Protein AF-A0A7R9XVG7-F1 (afdb_monomer_lite)

Radius of gyration: 35.62 Å; chains: 1; bounding box: 92×40×123 Å

Sequence (358 aa):
MGAAACAETEAFCEKTILRALREDAKLRAFLEDVRQRAMYHSPGDLAGYAHAVPNPTSLRFPEQLALGCCLAAGECKTDLQYAAPADGPEETEEEEAEAIARGEADARRAAGEILLAAASHEDAGKMPAVQLLGANAHACAPPAGESRCGAKLVDAYRRAGNAGYEVGNLRAGEALLARFSGSLIADETLGCPRADARNEAGDFADAATARALFKQLLASNEHDKRASKRLKELREAEDRVASGDGPSGKPDLAYAAADALVNAVLKGVFVIVVVVVPSFLARNTRFARAVRDVAWRYSGCAMIARQFRRELEFFRFAKPRVVNGGRAAARVERRQSAKKTAKAVMKEVMKAEAKKSL

pLDDT: mean 72.93, std 16.6, range [38.06, 94.0]

Foldseek 3Di:
DQVVLLVVLQVCLVPPLVVVCVVDPVLVVVVVQLLVQLCVVAFLACVSNCRSPVDLLPDDLSNLSSQLSCLSHRPSLVRNLRRDDPPDDPDDPVRSVVSSVVRSLVSLQVSLVSLLSSLVDPCVLVVLVSLSSSLSSCLNRPHPPDWNLDPSSLVSLVSSCVSPPLVSLLLSLLSLLCLQLPPVDVPCVSPTDDPDPPSFRHPVVSLVSSLVSLVVCCVPPPCVVVSVVSPVSSVSSNVCVQVQVGPDGDDDPVVVVVVVVVVVVVVVVCCCVQQ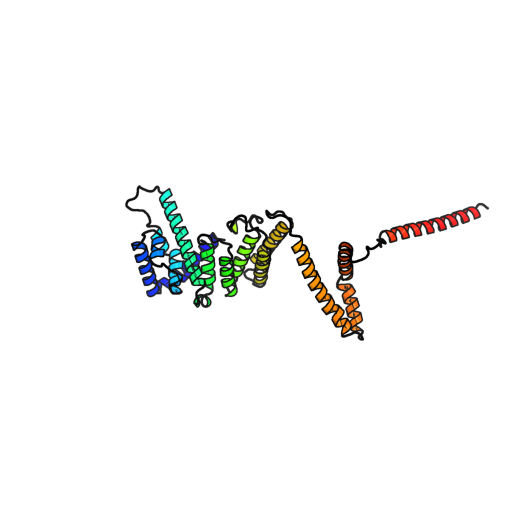VVCCVVPVPDPVNVVSNVVCVVPVCVVVVVVVVVVVCVVVVVDDDDPCPPPVVVVVVVVVVVVVVVVVVVVVVVVVVVVVVVD

Structure (mmCIF, N/CA/C/O backbone):
data_AF-A0A7R9XVG7-F1
#
_entry.id   AF-A0A7R9XVG7-F1
#
loop_
_atom_site.group_PDB
_atom_site.id
_atom_site.type_symbol
_atom_site.label_atom_id
_atom_site.label_alt_id
_atom_site.label_comp_id
_atom_site.label_asym_id
_atom_site.label_entity_id
_atom_site.label_seq_id
_atom_site.pdbx_PDB_ins_code
_atom_site.Cartn_x
_atom_site.Cartn_y
_atom_site.Cartn_z
_atom_site.occupancy
_atom_site.B_iso_or_equiv
_atom_site.auth_seq_id
_atom_site.auth_comp_id
_atom_site.auth_asym_id
_atom_site.auth_atom_id
_atom_site.pdbx_PDB_model_num
ATOM 1 N N . MET A 1 1 ? 7.686 5.798 0.546 1.00 62.75 1 MET A N 1
ATOM 2 C CA . MET A 1 1 ? 6.359 5.145 0.381 1.00 62.75 1 MET A CA 1
ATOM 3 C C . MET A 1 1 ? 5.570 5.037 1.685 1.00 62.75 1 MET A C 1
ATOM 5 O O . MET A 1 1 ? 4.431 5.480 1.700 1.00 62.75 1 MET A O 1
ATOM 9 N N . GLY A 1 2 ? 6.150 4.502 2.769 1.00 71.88 2 GLY A N 1
ATOM 10 C CA . GLY A 1 2 ? 5.421 4.225 4.021 1.00 71.88 2 GLY A CA 1
ATOM 11 C C . GLY A 1 2 ? 4.715 5.431 4.655 1.00 71.88 2 GLY A C 1
ATOM 12 O O . GLY A 1 2 ? 3.516 5.365 4.875 1.00 71.88 2 GLY A O 1
ATOM 13 N N . ALA A 1 3 ? 5.408 6.556 4.875 1.00 77.88 3 ALA A N 1
ATOM 14 C CA . ALA A 1 3 ? 4.813 7.728 5.537 1.00 77.88 3 ALA A CA 1
ATOM 15 C C . ALA A 1 3 ? 3.633 8.344 4.758 1.00 77.88 3 ALA A C 1
ATOM 17 O O . ALA A 1 3 ? 2.603 8.664 5.343 1.00 77.88 3 ALA A O 1
ATOM 18 N N . ALA A 1 4 ? 3.751 8.451 3.430 1.00 82.19 4 ALA A N 1
ATOM 19 C CA . ALA A 1 4 ? 2.652 8.916 2.582 1.00 82.19 4 ALA A CA 1
ATOM 20 C C . ALA A 1 4 ? 1.463 7.940 2.609 1.00 82.19 4 ALA A C 1
ATOM 22 O O . ALA A 1 4 ? 0.318 8.367 2.703 1.00 82.19 4 ALA A O 1
ATOM 23 N N . ALA A 1 5 ? 1.733 6.630 2.589 1.00 85.50 5 ALA A N 1
ATOM 24 C CA . ALA A 1 5 ? 0.692 5.614 2.702 1.00 85.50 5 ALA A CA 1
ATOM 25 C C . ALA A 1 5 ? -0.013 5.657 4.071 1.00 85.50 5 ALA A C 1
ATOM 27 O O . ALA A 1 5 ? -1.232 5.511 4.114 1.00 85.50 5 ALA A O 1
ATOM 28 N N . CYS A 1 6 ? 0.714 5.928 5.163 1.00 87.12 6 CYS A N 1
ATOM 29 C CA . CYS A 1 6 ? 0.127 6.153 6.487 1.00 87.12 6 CYS A CA 1
ATOM 30 C C . CYS A 1 6 ? -0.816 7.357 6.479 1.00 87.12 6 CYS A C 1
ATOM 32 O O . CYS A 1 6 ? -1.991 7.199 6.785 1.00 87.12 6 CYS A O 1
ATOM 34 N N . ALA A 1 7 ? -0.332 8.525 6.048 1.00 89.25 7 ALA A N 1
ATOM 35 C CA . ALA A 1 7 ? -1.122 9.755 6.047 1.00 89.25 7 ALA A CA 1
ATOM 36 C C . ALA A 1 7 ? -2.390 9.640 5.184 1.00 89.25 7 ALA A C 1
ATOM 38 O O . ALA A 1 7 ? -3.452 10.135 5.550 1.00 89.25 7 ALA A O 1
ATOM 39 N N . GLU A 1 8 ? -2.305 8.963 4.037 1.00 90.69 8 GLU A N 1
ATOM 40 C CA . GLU A 1 8 ? -3.474 8.720 3.192 1.00 90.69 8 GLU A CA 1
ATOM 41 C C . GLU A 1 8 ? -4.458 7.718 3.799 1.00 90.69 8 GLU A C 1
ATOM 43 O O . GLU A 1 8 ? -5.666 7.901 3.658 1.00 90.69 8 GLU A O 1
ATOM 48 N N . THR A 1 9 ? -3.957 6.675 4.466 1.00 92.00 9 THR A N 1
ATOM 49 C CA . THR A 1 9 ? -4.795 5.704 5.188 1.00 92.00 9 THR A CA 1
ATOM 50 C C . THR A 1 9 ? -5.539 6.404 6.316 1.00 92.00 9 THR A C 1
ATOM 52 O O . THR A 1 9 ? -6.762 6.300 6.394 1.00 92.00 9 THR A O 1
ATOM 55 N N . GLU A 1 10 ? -4.817 7.173 7.134 1.00 91.31 10 GLU A N 1
ATOM 56 C CA . GLU A 1 10 ? -5.373 7.933 8.252 1.00 91.31 10 GLU A CA 1
ATOM 57 C C . GLU A 1 10 ? -6.442 8.918 7.757 1.00 91.31 10 GLU A C 1
ATOM 59 O O . GLU A 1 10 ? -7.599 8.856 8.179 1.00 91.31 10 GLU A O 1
ATOM 64 N N . ALA A 1 11 ? -6.111 9.729 6.748 1.00 91.75 11 ALA A N 1
ATOM 65 C CA . ALA A 1 11 ? -7.043 10.694 6.175 1.00 91.75 11 ALA A CA 1
ATOM 66 C C . ALA A 1 11 ? -8.286 10.040 5.548 1.00 91.75 11 ALA A C 1
ATOM 68 O O . ALA A 1 11 ? -9.387 10.588 5.655 1.00 91.75 11 ALA A O 1
ATOM 69 N N . PHE A 1 12 ? -8.139 8.896 4.870 1.00 91.88 12 PHE A N 1
ATOM 70 C CA . PHE A 1 12 ? -9.278 8.183 4.290 1.00 91.88 12 PHE A CA 1
ATOM 71 C C . PHE A 1 12 ? -10.188 7.617 5.384 1.00 91.88 12 PHE A C 1
ATOM 73 O O . PHE A 1 12 ? -11.412 7.772 5.307 1.00 91.88 12 PHE A O 1
ATOM 80 N N . CYS A 1 13 ? -9.592 7.000 6.406 1.00 92.94 13 CYS A N 1
ATOM 81 C CA . CYS A 1 13 ? -10.307 6.447 7.545 1.00 92.94 13 CYS A CA 1
ATOM 82 C C . CYS A 1 13 ? -11.097 7.524 8.291 1.00 92.94 13 CYS A C 1
ATOM 84 O O . CYS A 1 13 ? -12.296 7.347 8.489 1.00 92.94 13 CYS A O 1
ATOM 86 N N . GLU A 1 14 ? -10.490 8.666 8.615 1.00 90.50 14 GLU A N 1
ATOM 87 C CA . GLU A 1 14 ? -11.174 9.775 9.293 1.00 90.50 14 GLU A CA 1
ATOM 88 C C . GLU A 1 14 ? -12.315 10.371 8.465 1.00 90.50 14 GLU A C 1
ATOM 90 O O . GLU A 1 14 ? -13.440 10.525 8.950 1.00 90.50 14 GLU A O 1
ATOM 95 N N . LYS A 1 15 ? -12.040 10.720 7.202 1.00 90.00 15 LYS A N 1
ATOM 96 C CA . LYS A 1 15 ? -12.977 11.504 6.381 1.00 90.00 15 LYS A CA 1
ATOM 97 C C . LYS A 1 15 ? -14.135 10.679 5.837 1.00 90.00 15 LYS A C 1
ATOM 99 O O . LYS A 1 15 ? -15.207 11.241 5.606 1.00 90.00 15 LYS A O 1
ATOM 104 N N . THR A 1 16 ? -13.916 9.384 5.619 1.00 89.56 16 THR A N 1
ATOM 105 C CA . THR A 1 16 ? -14.868 8.513 4.920 1.00 89.56 16 THR A CA 1
ATOM 106 C C . THR A 1 16 ? -15.489 7.503 5.872 1.00 89.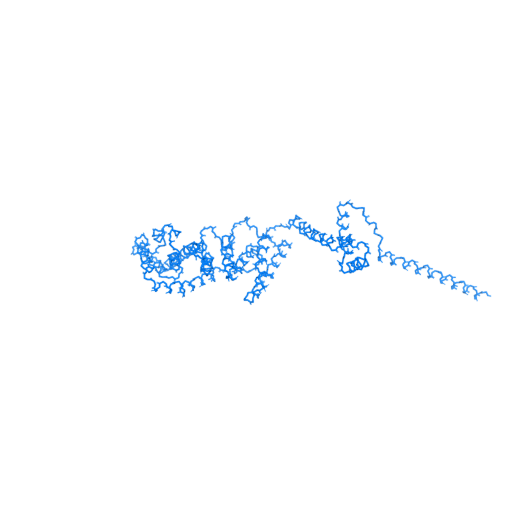56 16 THR A C 1
ATOM 108 O O . THR A 1 16 ? -16.699 7.522 6.082 1.00 89.56 16 THR A O 1
ATOM 111 N N . ILE A 1 17 ? -14.668 6.638 6.471 1.00 90.06 17 ILE A N 1
ATOM 112 C CA . ILE A 1 17 ? -15.151 5.464 7.205 1.00 90.06 17 ILE A CA 1
ATOM 113 C C . ILE A 1 17 ? -15.641 5.861 8.599 1.00 90.06 17 ILE A C 1
ATOM 115 O O . ILE A 1 17 ? -16.806 5.650 8.911 1.00 90.06 17 ILE A O 1
ATOM 119 N N . LEU A 1 18 ? -14.804 6.512 9.411 1.00 86.75 18 LEU A N 1
ATOM 120 C CA . LEU A 1 18 ? -15.160 6.968 10.762 1.00 86.75 18 LEU A CA 1
ATOM 121 C C . LEU A 1 18 ? -16.305 7.982 10.742 1.00 86.75 18 LEU A C 1
ATOM 123 O O . LEU A 1 18 ? -17.173 7.952 11.612 1.00 86.75 18 LEU A O 1
ATOM 127 N N . ARG A 1 19 ? -16.367 8.837 9.715 1.00 87.44 19 ARG A N 1
ATOM 128 C CA . ARG A 1 19 ? -17.514 9.726 9.510 1.00 87.44 19 ARG A CA 1
ATOM 129 C C . ARG A 1 19 ? -18.809 8.947 9.269 1.00 87.44 19 ARG A C 1
ATOM 131 O O . ARG A 1 19 ? -19.792 9.234 9.942 1.00 87.44 19 ARG A O 1
ATOM 138 N N . ALA A 1 20 ? -18.806 7.972 8.358 1.00 86.31 20 ALA A N 1
ATOM 139 C CA . ALA A 1 20 ? -19.979 7.138 8.092 1.00 86.31 20 ALA A CA 1
ATOM 140 C C . ALA A 1 20 ? -20.375 6.291 9.316 1.00 86.31 20 ALA A C 1
ATOM 142 O O . ALA A 1 20 ? -21.556 6.118 9.601 1.00 86.31 20 ALA A O 1
ATOM 143 N N . LEU A 1 21 ? -19.395 5.824 10.094 1.00 87.88 21 LEU A N 1
ATOM 144 C CA . LEU A 1 21 ? -19.629 5.045 11.311 1.00 87.88 21 LEU A CA 1
ATOM 145 C C . LEU A 1 21 ? -20.386 5.825 12.381 1.00 87.88 21 LEU A C 1
ATOM 147 O O . LEU A 1 21 ? -21.224 5.247 13.064 1.00 87.88 21 LEU A O 1
ATOM 151 N N . ARG A 1 22 ? -20.159 7.138 12.511 1.00 84.25 22 ARG A N 1
ATOM 152 C CA . ARG A 1 22 ? -20.915 7.969 13.466 1.00 84.25 22 ARG A CA 1
ATOM 153 C C . ARG A 1 22 ? -22.420 7.955 13.198 1.00 84.25 22 ARG A C 1
ATOM 155 O O . ARG A 1 22 ? -23.206 8.126 14.127 1.00 84.25 22 ARG A O 1
ATOM 162 N N . GLU A 1 23 ? -22.825 7.714 11.956 1.00 87.94 23 GLU A N 1
ATOM 163 C CA . GLU A 1 23 ? -24.228 7.657 11.549 1.00 87.94 23 GLU A CA 1
ATOM 164 C C . GLU A 1 23 ? -24.837 6.252 11.751 1.00 87.94 23 GLU A C 1
ATOM 166 O O . GLU A 1 23 ? -26.050 6.133 11.923 1.00 87.94 23 GLU A O 1
ATOM 171 N N . ASP A 1 24 ? -24.021 5.194 11.851 1.00 92.25 24 ASP A N 1
ATOM 172 C CA . ASP A 1 24 ? -24.472 3.812 12.065 1.00 92.25 24 ASP A CA 1
ATOM 173 C C . ASP A 1 24 ? -24.385 3.401 13.547 1.00 92.25 24 ASP A C 1
ATOM 175 O O . ASP A 1 24 ? -23.312 3.197 14.118 1.00 92.25 24 ASP A O 1
ATOM 179 N N . ALA A 1 25 ? -25.541 3.261 14.199 1.00 92.06 25 ALA A N 1
ATOM 180 C CA . ALA A 1 25 ? -25.610 2.875 15.608 1.00 92.06 25 ALA A CA 1
ATOM 181 C C . ALA A 1 25 ? -25.130 1.436 15.879 1.00 92.06 25 ALA A C 1
ATOM 183 O O . ALA A 1 25 ? -24.607 1.166 16.959 1.00 92.06 25 ALA A O 1
ATOM 184 N N . LYS A 1 26 ? -25.286 0.508 14.924 1.00 92.94 26 LYS A N 1
ATOM 185 C CA . LYS A 1 26 ? -24.898 -0.898 15.117 1.00 92.94 26 LYS A CA 1
ATOM 186 C C . LYS A 1 26 ? -23.386 -1.057 15.070 1.00 92.94 26 LYS A C 1
ATOM 188 O O . LYS A 1 26 ? -22.826 -1.751 15.912 1.00 92.94 26 LYS A O 1
ATOM 193 N N . LEU A 1 27 ? -22.731 -0.399 14.114 1.00 91.06 27 LEU A N 1
ATOM 194 C CA . LEU A 1 27 ? -21.273 -0.449 14.005 1.00 91.06 27 LEU A CA 1
ATOM 195 C C . LEU A 1 27 ? -20.585 0.289 15.158 1.00 91.06 27 LEU A C 1
ATOM 197 O O . LEU A 1 27 ? -19.545 -0.167 15.626 1.00 91.06 27 LEU A O 1
ATOM 201 N N . ARG A 1 28 ? -21.182 1.374 15.669 1.00 92.00 28 ARG A N 1
ATOM 202 C CA . ARG A 1 28 ? -20.705 2.014 16.906 1.00 92.00 28 ARG A CA 1
ATOM 203 C C . ARG A 1 28 ? -20.789 1.087 18.110 1.00 92.00 28 ARG A C 1
ATOM 205 O O . ARG A 1 28 ? -19.781 0.903 18.778 1.00 92.00 28 ARG A O 1
ATOM 212 N N . ALA A 1 29 ? -21.941 0.452 18.329 1.00 93.06 29 ALA A N 1
ATOM 213 C CA . ALA A 1 29 ? -22.105 -0.503 19.425 1.00 93.06 29 ALA A CA 1
ATOM 214 C C . ALA A 1 29 ? -21.115 -1.677 19.319 1.00 93.06 29 ALA A C 1
ATOM 216 O O . ALA A 1 29 ? -20.557 -2.107 20.323 1.00 93.06 29 ALA A O 1
ATOM 217 N N . PHE A 1 30 ? -20.848 -2.164 18.101 1.00 93.88 30 PHE A N 1
ATOM 218 C CA . PHE A 1 30 ? -19.812 -3.170 17.860 1.00 93.88 30 PHE A CA 1
ATOM 219 C C . PHE A 1 30 ? -18.416 -2.682 18.277 1.00 93.88 30 PHE A C 1
ATOM 221 O O . PHE A 1 30 ? -17.708 -3.401 18.980 1.00 93.88 30 PHE A O 1
ATOM 228 N N . LEU A 1 31 ? -18.012 -1.474 17.867 1.00 93.00 31 LEU A N 1
ATOM 229 C CA . LEU A 1 31 ? -16.706 -0.926 18.240 1.00 93.00 31 LEU A CA 1
ATOM 230 C C . LEU A 1 31 ? -16.590 -0.713 19.750 1.00 93.00 31 LEU A C 1
ATOM 232 O O . LEU A 1 31 ? -15.558 -1.047 20.320 1.00 93.00 31 LEU A O 1
ATOM 236 N N . GLU A 1 32 ? -17.633 -0.203 20.400 1.00 92.12 32 GLU A N 1
ATOM 237 C CA . GLU A 1 32 ? -17.667 -0.041 21.857 1.00 92.12 32 GLU A CA 1
ATOM 238 C C . GLU A 1 32 ? -17.505 -1.387 22.581 1.00 92.12 32 GLU A C 1
ATOM 240 O O . GLU A 1 32 ? -16.688 -1.491 23.491 1.00 92.12 32 GLU A O 1
ATOM 245 N N . ASP A 1 33 ? -18.198 -2.438 22.134 1.00 93.31 33 ASP A N 1
ATOM 246 C CA . ASP A 1 33 ? -18.082 -3.795 22.689 1.00 93.31 33 ASP A CA 1
ATOM 247 C C . ASP A 1 33 ? -16.681 -4.404 22.474 1.00 93.31 33 ASP A C 1
ATOM 249 O O . ASP A 1 33 ? -16.102 -5.022 23.371 1.00 93.31 33 ASP A O 1
ATOM 253 N N . VAL A 1 34 ? -16.078 -4.207 21.296 1.00 92.44 34 VAL A N 1
ATOM 254 C CA . VAL A 1 34 ? -14.691 -4.635 21.039 1.00 92.44 34 VAL A CA 1
ATOM 255 C C . VAL A 1 34 ? -13.706 -3.882 21.933 1.00 92.44 34 VAL A C 1
ATOM 257 O O . VAL A 1 34 ? -12.844 -4.519 22.533 1.00 92.44 34 VAL A O 1
ATOM 260 N N . ARG A 1 35 ? -13.852 -2.560 22.071 1.00 91.31 35 ARG A N 1
ATOM 261 C CA . ARG A 1 35 ? -12.994 -1.727 22.929 1.00 91.31 35 ARG A CA 1
ATOM 262 C C . ARG A 1 35 ? -13.106 -2.125 24.397 1.00 91.31 35 ARG A C 1
ATOM 264 O O . ARG A 1 35 ? -12.087 -2.305 25.052 1.00 91.31 35 ARG A O 1
ATOM 271 N N . GLN A 1 36 ? -14.322 -2.343 24.899 1.00 90.06 36 GLN A N 1
ATOM 272 C CA . GLN A 1 36 ? -14.543 -2.792 26.277 1.00 90.06 36 GLN A CA 1
ATOM 273 C C . GLN A 1 36 ? -13.891 -4.151 26.548 1.00 90.06 36 GLN A C 1
ATOM 275 O O . GLN A 1 36 ? -13.216 -4.315 27.563 1.00 90.06 36 GLN A O 1
ATOM 280 N N . ARG A 1 37 ? -14.032 -5.115 25.628 1.00 89.12 37 ARG A N 1
ATOM 281 C CA . ARG A 1 37 ? -13.346 -6.412 25.743 1.00 89.12 37 ARG A CA 1
ATOM 282 C C . ARG A 1 37 ? -11.831 -6.268 25.684 1.00 89.12 37 ARG A C 1
ATOM 284 O O . ARG A 1 37 ? -11.139 -6.913 26.466 1.00 89.12 37 ARG A O 1
ATOM 291 N N . ALA A 1 38 ? -11.318 -5.419 24.797 1.00 88.69 38 ALA A N 1
ATOM 292 C CA . ALA A 1 38 ? -9.887 -5.169 24.695 1.00 88.69 38 ALA A CA 1
ATOM 293 C C . ALA A 1 38 ? -9.330 -4.581 25.999 1.00 88.69 38 ALA A C 1
ATOM 295 O O . ALA A 1 38 ? -8.383 -5.136 26.551 1.00 88.69 38 ALA A O 1
ATOM 296 N N . MET A 1 39 ? -9.984 -3.550 26.543 1.00 85.88 39 MET A N 1
ATOM 297 C CA . MET A 1 39 ? -9.624 -2.940 27.827 1.00 85.88 39 MET A CA 1
ATOM 298 C C . MET A 1 39 ? -9.719 -3.919 29.001 1.00 85.88 39 MET A C 1
ATOM 300 O O . MET A 1 39 ? -8.904 -3.852 29.914 1.00 85.88 39 MET A O 1
ATOM 304 N N . TYR A 1 40 ? -10.695 -4.833 28.987 1.00 87.12 40 TYR A N 1
ATOM 305 C CA . TYR A 1 40 ? -10.828 -5.858 30.022 1.00 87.12 40 TYR A CA 1
ATOM 306 C C . TYR A 1 40 ? -9.667 -6.864 30.010 1.00 87.12 40 TYR A C 1
ATOM 308 O O . TYR A 1 40 ? -9.237 -7.317 31.068 1.00 87.12 40 TYR A O 1
ATOM 316 N N . HIS A 1 41 ? -9.166 -7.227 28.825 1.00 85.75 41 HIS A N 1
ATOM 317 C CA . HIS A 1 41 ? -8.106 -8.226 28.682 1.00 85.75 41 HIS A CA 1
ATOM 318 C C . HIS A 1 41 ? -6.693 -7.651 28.811 1.00 85.75 41 HIS A C 1
ATOM 320 O O . HIS A 1 41 ? -5.855 -8.279 29.453 1.00 85.75 41 HIS A O 1
ATOM 326 N N . SER A 1 42 ? -6.421 -6.503 28.186 1.00 82.88 42 SER A N 1
ATOM 327 C CA . SER A 1 42 ? -5.121 -5.828 28.242 1.00 82.88 42 SER A CA 1
ATOM 328 C C . SER A 1 42 ? -5.325 -4.314 28.068 1.00 82.88 42 SER A C 1
ATOM 330 O O . SER A 1 42 ? -5.389 -3.827 26.935 1.00 82.88 42 SER A O 1
ATOM 332 N N . PRO A 1 43 ? -5.522 -3.553 29.160 1.00 79.44 43 PRO A N 1
ATOM 333 C CA . PRO A 1 43 ? -5.729 -2.111 29.075 1.00 79.44 43 PRO A CA 1
ATOM 334 C C . PRO A 1 43 ? -4.465 -1.422 28.549 1.00 79.44 43 PRO A C 1
ATOM 336 O O . PRO A 1 43 ? -3.364 -1.718 29.002 1.00 79.44 43 PRO A O 1
ATOM 339 N N . GLY A 1 44 ? -4.619 -0.511 27.584 1.00 74.19 44 GLY A N 1
ATOM 340 C CA . GLY A 1 44 ? -3.482 0.196 26.984 1.00 74.19 44 GLY A CA 1
ATOM 341 C C . GLY A 1 44 ? -2.689 -0.602 25.948 1.00 74.19 44 GLY A C 1
ATOM 342 O O . GLY A 1 44 ? -1.788 -0.053 25.328 1.00 74.19 44 GLY A O 1
ATOM 343 N N . ASP A 1 45 ? -3.020 -1.870 25.705 1.00 80.19 45 ASP A N 1
ATOM 344 C CA . ASP A 1 45 ? -2.202 -2.753 24.873 1.00 80.19 45 ASP A CA 1
ATOM 345 C C . ASP A 1 45 ? -3.004 -3.369 23.718 1.00 80.19 45 ASP A C 1
ATOM 347 O O . ASP A 1 45 ? -4.175 -3.749 23.830 1.00 80.19 45 ASP A O 1
ATOM 351 N N . LEU A 1 46 ? -2.338 -3.507 22.573 1.00 82.12 46 LEU A N 1
ATOM 352 C CA . LEU A 1 46 ? -2.894 -4.109 21.373 1.00 82.12 46 LEU A CA 1
ATOM 353 C C . LEU A 1 46 ? -3.276 -5.578 21.587 1.00 82.12 46 LEU A C 1
ATOM 355 O O . LEU A 1 46 ? -4.206 -6.062 20.935 1.00 82.12 46 LEU A O 1
ATOM 359 N N . ALA A 1 47 ? -2.616 -6.282 22.514 1.00 82.06 47 ALA A N 1
ATOM 360 C CA . ALA A 1 47 ? -2.979 -7.656 22.859 1.00 82.06 47 ALA A CA 1
ATOM 361 C C . ALA A 1 47 ? -4.463 -7.778 23.251 1.00 82.06 47 ALA A C 1
ATOM 363 O O . ALA A 1 47 ? -5.113 -8.769 22.908 1.00 82.06 47 ALA A O 1
ATOM 364 N N . GLY A 1 48 ? -5.043 -6.743 23.872 1.00 81.44 48 GLY A N 1
ATOM 365 C CA . GLY A 1 48 ? -6.467 -6.695 24.198 1.00 81.44 48 GLY A CA 1
ATOM 366 C C . GLY A 1 48 ? -7.353 -6.837 22.958 1.00 81.44 48 GLY A C 1
ATOM 367 O O . GLY A 1 48 ? -8.310 -7.614 22.958 1.00 81.44 48 GLY A O 1
ATOM 368 N N . TYR A 1 49 ? -7.005 -6.161 21.861 1.00 84.81 49 TYR A N 1
ATOM 369 C CA . TYR A 1 49 ? -7.737 -6.257 20.595 1.00 84.81 49 TYR A CA 1
ATOM 370 C C . TYR A 1 49 ? -7.582 -7.623 19.928 1.00 84.81 49 TYR A C 1
ATOM 372 O O . TYR A 1 49 ? -8.550 -8.130 19.360 1.00 84.81 49 TYR A O 1
ATOM 380 N N . ALA A 1 50 ? -6.409 -8.249 20.039 1.00 84.56 50 ALA A N 1
ATOM 381 C CA . ALA A 1 50 ? -6.204 -9.617 19.566 1.00 84.56 50 ALA A CA 1
ATOM 382 C C . ALA A 1 50 ? -7.050 -10.631 20.360 1.00 84.56 50 ALA A C 1
ATOM 384 O O . ALA A 1 50 ? -7.560 -11.591 19.788 1.00 84.56 50 ALA A O 1
ATOM 385 N N . HIS A 1 51 ? -7.270 -10.407 21.659 1.00 84.38 51 HIS A N 1
ATOM 386 C CA . HIS A 1 51 ? -8.194 -11.218 22.457 1.00 84.38 51 HIS A CA 1
ATOM 387 C C . HIS A 1 51 ? -9.665 -10.948 22.119 1.00 84.38 51 HIS A C 1
ATOM 389 O O . HIS A 1 51 ? -10.454 -11.888 22.022 1.00 84.38 51 HIS A O 1
ATOM 395 N N . ALA A 1 52 ? -10.034 -9.682 21.911 1.00 84.94 52 ALA A N 1
ATOM 396 C CA . ALA A 1 52 ? -11.398 -9.292 21.561 1.00 84.94 52 ALA A CA 1
ATOM 397 C C . ALA A 1 52 ? -11.806 -9.784 20.162 1.00 84.94 52 ALA A C 1
ATOM 399 O O . ALA A 1 52 ? -12.959 -10.164 19.951 1.00 84.94 52 ALA A O 1
ATOM 400 N N . VAL A 1 53 ? -10.861 -9.805 19.214 1.00 86.31 53 VAL A N 1
ATOM 401 C CA . VAL A 1 53 ? -11.048 -10.310 17.849 1.00 86.31 53 VAL A CA 1
ATOM 402 C C . VAL A 1 53 ? -9.874 -11.226 17.469 1.00 86.31 53 VAL A C 1
ATOM 404 O O . VAL A 1 53 ? -8.949 -10.801 16.776 1.00 86.31 53 VAL A O 1
ATOM 407 N N . PRO A 1 54 ? -9.926 -12.518 17.850 1.00 82.38 54 PRO A N 1
ATOM 408 C CA . PRO A 1 54 ? -8.844 -13.469 17.572 1.00 82.38 54 PRO A CA 1
ATOM 409 C C . PRO A 1 54 ? -8.639 -13.750 16.084 1.00 82.38 54 PRO A C 1
ATOM 411 O O . PRO A 1 54 ? -7.553 -14.137 15.660 1.00 82.38 54 PRO A O 1
ATOM 414 N N . ASN A 1 55 ? -9.695 -13.596 15.283 1.00 84.62 55 ASN A N 1
ATOM 415 C CA . ASN A 1 55 ? -9.633 -13.794 13.843 1.00 84.62 55 ASN A CA 1
ATOM 416 C C . ASN A 1 55 ? -10.341 -12.649 13.095 1.00 84.62 55 ASN A C 1
ATOM 418 O O . ASN A 1 55 ? -11.563 -12.701 12.921 1.00 84.62 55 ASN A O 1
ATOM 422 N N . PRO A 1 56 ? -9.594 -11.661 12.571 1.00 81.75 56 PRO A N 1
ATOM 423 C CA . PRO A 1 56 ? -10.141 -10.551 11.787 1.00 81.75 56 PRO A CA 1
ATOM 424 C C . PRO A 1 56 ? -10.979 -10.964 10.574 1.00 81.75 56 PRO A C 1
ATOM 426 O O . PRO A 1 56 ? -11.902 -10.256 10.176 1.00 81.75 56 PRO A O 1
ATOM 429 N N . THR A 1 57 ? -10.687 -12.124 9.980 1.00 84.81 57 THR A N 1
ATOM 430 C CA . THR A 1 57 ? -11.412 -12.614 8.795 1.00 84.81 57 THR A CA 1
ATOM 431 C C . THR A 1 57 ? -12.827 -13.095 9.111 1.00 84.81 57 THR A C 1
ATOM 433 O O . THR A 1 57 ? -13.637 -13.227 8.201 1.00 84.81 57 THR A O 1
ATOM 436 N N . SER A 1 58 ? -13.139 -13.329 10.391 1.00 86.62 58 SER A N 1
ATOM 437 C CA . SER A 1 58 ? -14.482 -13.715 10.839 1.00 86.62 58 SER A CA 1
ATOM 438 C C . SER A 1 58 ? -15.452 -12.535 10.957 1.00 86.62 58 SER A C 1
ATOM 440 O O . SER A 1 58 ? -16.665 -12.743 10.999 1.00 86.62 58 SER A O 1
ATOM 442 N N . LEU A 1 59 ? -14.927 -11.307 11.000 1.00 89.31 59 LEU A N 1
ATOM 443 C CA . LEU A 1 59 ? -15.726 -10.088 11.027 1.00 89.31 59 LEU A CA 1
ATOM 444 C C . LEU A 1 59 ? -16.390 -9.844 9.672 1.00 89.31 59 LEU A C 1
ATOM 446 O O . LEU A 1 59 ? -15.827 -10.147 8.618 1.00 89.31 59 LEU A O 1
ATOM 450 N N . ARG A 1 60 ? -17.567 -9.218 9.691 1.00 92.56 60 ARG A N 1
ATOM 451 C CA . ARG A 1 60 ? -18.223 -8.766 8.459 1.00 92.56 60 ARG A CA 1
ATOM 452 C C . ARG A 1 60 ? -17.415 -7.636 7.826 1.00 92.56 60 ARG A C 1
ATOM 454 O O . ARG A 1 60 ? -16.783 -6.851 8.526 1.00 92.56 60 ARG A O 1
ATOM 461 N N . PHE A 1 61 ? -17.517 -7.469 6.511 1.00 91.69 61 PHE A N 1
ATOM 462 C CA . PHE A 1 61 ? -16.849 -6.384 5.782 1.00 91.69 61 PHE A CA 1
ATOM 463 C C . PHE A 1 61 ? -16.920 -4.986 6.446 1.00 91.69 61 PHE A C 1
ATOM 465 O O . PHE A 1 61 ? -15.869 -4.374 6.646 1.00 91.69 61 PHE A O 1
ATOM 472 N N . PRO A 1 62 ? -18.099 -4.459 6.848 1.00 92.06 62 PRO A N 1
ATOM 473 C CA . PRO A 1 62 ? -18.165 -3.156 7.513 1.00 92.06 62 PRO A CA 1
ATOM 474 C C . PRO A 1 62 ? -17.528 -3.149 8.912 1.00 92.06 62 PRO A C 1
ATOM 476 O O . PRO A 1 62 ? -17.005 -2.120 9.325 1.00 92.06 62 PRO A O 1
ATOM 479 N N . GLU A 1 63 ? -17.518 -4.279 9.623 1.00 93.38 63 GLU A N 1
ATOM 480 C CA . GLU A 1 63 ? -16.866 -4.424 10.934 1.00 93.38 63 GLU A CA 1
ATOM 481 C C . GLU A 1 63 ? -15.336 -4.438 10.789 1.00 93.38 63 GLU A C 1
ATOM 483 O O . GLU A 1 63 ? -14.641 -3.796 11.575 1.00 93.38 63 GLU A O 1
ATOM 488 N N . GLN A 1 64 ? -14.806 -5.086 9.743 1.00 94.00 64 GLN A N 1
ATOM 489 C CA . GLN A 1 64 ? -13.377 -5.046 9.400 1.00 94.00 64 GLN A CA 1
ATOM 490 C C . GLN A 1 64 ? -12.925 -3.619 9.081 1.00 94.00 64 GLN A C 1
ATOM 492 O O . GLN A 1 64 ? -11.917 -3.152 9.609 1.00 94.00 64 GLN A O 1
ATOM 497 N N . LEU A 1 65 ? -13.689 -2.901 8.252 1.00 93.38 65 LEU A N 1
ATOM 498 C CA . LEU A 1 65 ? -13.412 -1.497 7.944 1.00 93.38 65 LEU A CA 1
ATOM 499 C C . LEU A 1 65 ? -13.475 -0.623 9.195 1.00 93.38 65 LEU A C 1
ATOM 501 O O . LEU A 1 65 ? -12.610 0.230 9.383 1.00 93.38 65 LEU A O 1
ATOM 505 N N . ALA A 1 66 ? -14.471 -0.849 10.053 1.00 93.69 66 ALA A N 1
ATOM 506 C CA . ALA A 1 66 ? -14.640 -0.094 11.281 1.00 93.69 66 ALA A CA 1
ATOM 507 C C . ALA A 1 66 ? -13.465 -0.278 12.233 1.00 93.69 66 ALA A C 1
ATOM 509 O O . ALA A 1 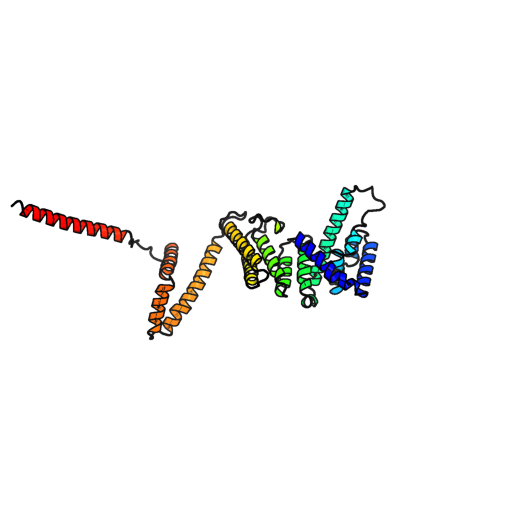66 ? -12.844 0.708 12.624 1.00 93.69 66 ALA A O 1
ATOM 510 N N . LEU A 1 67 ? -13.126 -1.524 12.561 1.00 93.50 67 LEU A N 1
ATOM 511 C CA . LEU A 1 67 ? -12.043 -1.824 13.490 1.00 93.50 67 LEU A CA 1
ATOM 512 C C . LEU A 1 67 ? -10.685 -1.404 12.919 1.00 93.50 67 LEU A C 1
ATOM 514 O O . LEU A 1 67 ? -9.913 -0.734 13.602 1.00 93.50 67 LEU A O 1
ATOM 518 N N . GLY A 1 68 ? -10.421 -1.721 11.649 1.00 93.62 68 GLY A N 1
ATOM 519 C CA . GLY A 1 68 ? -9.179 -1.350 10.975 1.00 93.62 68 GLY A CA 1
ATOM 520 C C . GLY A 1 68 ? -8.966 0.165 10.930 1.00 93.62 68 GLY A C 1
ATOM 521 O O . GLY A 1 68 ? -7.889 0.645 11.273 1.00 93.62 68 GLY A O 1
ATOM 522 N N . CYS A 1 69 ? -9.998 0.944 10.588 1.00 94.00 69 CYS A N 1
ATOM 523 C CA . CYS A 1 69 ? -9.897 2.404 10.597 1.00 94.00 69 CYS A CA 1
ATOM 524 C C . CYS A 1 69 ? -9.892 3.016 12.001 1.00 94.00 69 CYS A C 1
ATOM 526 O O . CYS A 1 69 ? -9.280 4.066 12.196 1.00 94.00 69 CYS A O 1
ATOM 528 N N . CYS A 1 70 ? -10.532 2.370 12.977 1.00 92.88 70 CYS A N 1
ATOM 529 C CA . CYS A 1 70 ? -10.467 2.785 14.373 1.00 92.88 70 CYS A CA 1
ATOM 530 C C . CYS A 1 70 ? -9.037 2.659 14.921 1.00 92.88 70 CYS A C 1
ATOM 532 O O . CYS A 1 70 ? -8.559 3.582 15.573 1.00 92.88 70 CYS A O 1
ATOM 534 N N . LEU A 1 71 ? -8.334 1.567 14.600 1.00 90.62 71 LEU A N 1
ATOM 535 C CA . LEU A 1 71 ? -6.934 1.345 14.986 1.00 90.62 71 LEU A CA 1
ATOM 536 C C . LEU A 1 71 ? -5.949 2.212 14.186 1.00 90.62 71 LEU A C 1
ATOM 538 O O . LEU A 1 71 ? -4.951 2.668 14.735 1.00 90.62 71 LEU A O 1
ATOM 542 N N . ALA A 1 72 ? -6.224 2.467 12.901 1.00 90.06 72 ALA A N 1
ATOM 543 C CA . ALA A 1 72 ? -5.359 3.303 12.070 1.00 90.06 72 ALA A CA 1
ATOM 544 C C . ALA A 1 72 ? -5.417 4.793 12.450 1.00 90.06 72 ALA A C 1
ATOM 546 O O . ALA A 1 72 ? -4.383 5.454 12.427 1.00 90.06 72 ALA A O 1
ATOM 547 N N . ALA A 1 73 ? -6.610 5.328 12.750 1.00 86.56 73 ALA A N 1
ATOM 548 C CA . ALA A 1 73 ? -6.833 6.778 12.835 1.00 86.56 73 ALA A CA 1
ATOM 549 C C . ALA A 1 73 ? -7.929 7.226 13.821 1.00 86.56 73 ALA A C 1
ATOM 551 O O . ALA A 1 73 ? -8.253 8.408 13.878 1.00 86.56 73 ALA A O 1
ATOM 552 N N . GLY A 1 74 ? -8.571 6.302 14.538 1.00 81.56 74 GLY A N 1
ATOM 553 C CA . GLY A 1 74 ? -9.756 6.588 15.349 1.00 81.56 74 GLY A CA 1
ATOM 554 C C . GLY A 1 74 ? -9.534 6.464 16.854 1.00 81.56 74 GLY A C 1
ATOM 555 O O . GLY A 1 74 ? -8.415 6.442 17.353 1.00 81.56 74 GLY A O 1
ATOM 556 N N . GLU A 1 75 ? -10.644 6.353 17.581 1.00 81.31 75 GLU A N 1
ATOM 557 C CA . GLU A 1 75 ? -10.678 6.306 19.052 1.00 81.31 75 GLU A CA 1
ATOM 558 C C . GLU A 1 75 ? -10.005 5.056 19.644 1.00 81.31 75 GLU A C 1
ATOM 560 O O . GLU A 1 75 ? -9.549 5.071 20.781 1.00 81.31 75 GLU A O 1
ATOM 565 N N . CYS A 1 76 ? -9.864 3.975 18.875 1.00 86.50 76 CYS A N 1
ATOM 566 C CA . CYS A 1 76 ? -9.139 2.790 19.335 1.00 86.50 76 CYS A CA 1
ATOM 567 C C . CYS A 1 76 ? -7.641 3.077 19.510 1.00 86.50 76 CYS A C 1
ATOM 569 O O . CYS A 1 76 ? -6.976 2.410 20.295 1.00 86.50 76 CYS A O 1
ATOM 571 N N . LYS A 1 77 ? -7.108 4.084 18.803 1.00 78.38 77 LYS A N 1
ATOM 572 C CA . LYS A 1 77 ? -5.723 4.531 18.962 1.00 78.38 77 LYS A CA 1
ATOM 573 C C . LYS A 1 77 ? -5.497 5.197 20.323 1.00 78.38 77 LYS A C 1
ATOM 575 O O . LYS A 1 77 ? -4.466 4.964 20.942 1.00 78.38 77 LYS A O 1
ATOM 580 N N . THR A 1 78 ? -6.457 5.990 20.808 1.00 79.25 78 THR A N 1
ATOM 581 C CA . THR A 1 78 ? -6.352 6.637 22.128 1.00 79.25 78 THR A CA 1
ATOM 582 C C . THR A 1 78 ? -6.409 5.628 23.268 1.00 79.25 78 THR A C 1
ATOM 584 O O . THR A 1 78 ? -5.756 5.830 24.284 1.00 79.25 78 THR A O 1
ATOM 587 N N . ASP A 1 79 ? -7.107 4.505 23.088 1.00 79.06 79 ASP A N 1
ATOM 588 C CA . ASP A 1 79 ? -7.168 3.445 24.103 1.00 79.06 79 ASP A CA 1
ATOM 589 C C . ASP A 1 79 ? -5.796 2.814 24.386 1.00 79.06 79 ASP A C 1
ATOM 591 O O . ASP A 1 79 ? -5.582 2.298 25.477 1.00 79.06 79 ASP A O 1
ATOM 595 N N . LEU A 1 80 ? -4.868 2.882 23.425 1.00 72.44 80 LEU A N 1
ATOM 596 C CA . LEU A 1 80 ? -3.498 2.366 23.539 1.00 72.44 80 LEU A CA 1
ATOM 597 C C . LEU A 1 80 ? -2.536 3.353 24.212 1.00 72.44 80 LEU A C 1
ATOM 599 O O . LEU A 1 80 ? -1.427 2.990 24.580 1.00 72.44 80 LEU A O 1
ATOM 603 N N . GLN A 1 81 ? -2.947 4.611 24.365 1.00 67.38 81 GLN A N 1
ATOM 604 C CA . GLN A 1 81 ? -2.158 5.637 25.050 1.00 67.38 81 GLN A CA 1
ATOM 605 C C . GLN A 1 81 ? -2.351 5.579 26.574 1.00 67.38 81 GLN A C 1
ATOM 607 O O . GLN A 1 81 ? -1.568 6.161 27.311 1.00 67.38 81 GLN A O 1
ATOM 612 N N . TYR A 1 82 ? -3.352 4.838 27.065 1.00 59.88 82 TYR A N 1
ATOM 613 C CA . TYR A 1 82 ? -3.630 4.644 28.497 1.00 59.88 82 TYR A CA 1
ATOM 614 C C . TYR A 1 82 ? -2.744 3.569 29.166 1.00 59.88 82 TYR A C 1
ATOM 616 O O . TYR A 1 82 ? -3.099 3.046 30.219 1.00 59.88 82 TYR A O 1
ATOM 624 N N . ALA A 1 83 ? -1.603 3.226 28.565 1.00 52.88 83 ALA A N 1
ATOM 625 C CA . ALA A 1 83 ? -0.746 2.104 28.953 1.00 52.88 83 ALA A CA 1
ATOM 626 C C . ALA A 1 83 ? 0.202 2.366 30.138 1.00 52.88 83 ALA A C 1
ATOM 628 O O . ALA A 1 83 ? 1.055 1.524 30.402 1.00 52.88 83 ALA A O 1
ATOM 629 N N . ALA A 1 84 ? 0.086 3.488 30.855 1.00 51.47 84 ALA A N 1
ATOM 630 C CA . ALA A 1 84 ? 0.908 3.707 32.042 1.00 51.47 84 ALA A CA 1
ATOM 631 C C . ALA A 1 84 ? 0.444 2.764 33.175 1.00 51.47 84 ALA A C 1
ATOM 633 O O . ALA A 1 84 ? -0.705 2.871 33.626 1.00 51.47 84 ALA A O 1
ATOM 634 N N . PRO A 1 85 ? 1.283 1.826 33.653 1.00 50.75 85 PRO A N 1
ATOM 635 C CA . PRO A 1 85 ? 0.929 1.004 34.798 1.00 50.75 85 PRO A CA 1
ATOM 636 C C . PRO A 1 85 ? 0.819 1.898 36.038 1.00 50.75 85 PRO A C 1
ATOM 638 O O . PRO A 1 85 ? 1.786 2.538 36.436 1.00 50.75 85 PRO A O 1
ATOM 641 N N . ALA A 1 86 ? -0.347 1.906 36.690 1.00 52.62 86 ALA A N 1
ATOM 642 C CA . ALA A 1 86 ? -0.569 2.681 37.916 1.00 52.62 86 ALA A CA 1
ATOM 643 C C . ALA A 1 86 ? 0.357 2.271 39.087 1.00 52.62 86 ALA A C 1
ATOM 645 O O . ALA A 1 86 ? 0.513 3.042 40.028 1.00 52.62 86 ALA A O 1
ATOM 646 N N . ASP A 1 87 ? 0.971 1.082 39.012 1.00 54.34 87 ASP A N 1
ATOM 647 C CA . ASP A 1 87 ? 1.755 0.456 40.087 1.00 54.34 87 ASP A CA 1
ATOM 648 C C . ASP A 1 87 ? 3.206 0.093 39.677 1.00 54.34 87 ASP A C 1
ATOM 650 O O . ASP A 1 87 ? 3.870 -0.701 40.349 1.00 54.34 87 ASP A O 1
ATOM 654 N N . GLY A 1 88 ? 3.709 0.633 38.560 1.00 56.88 88 GLY A N 1
ATOM 655 C CA . GLY A 1 88 ? 5.107 0.465 38.137 1.00 56.88 88 GLY A CA 1
ATOM 656 C C . GLY A 1 88 ? 6.058 1.464 38.815 1.00 56.88 88 GLY A C 1
ATOM 657 O O . GLY A 1 88 ? 5.595 2.473 39.349 1.00 56.88 88 GLY A O 1
ATOM 658 N N . PRO A 1 89 ? 7.388 1.228 38.816 1.00 60.47 89 PRO A N 1
ATOM 659 C CA . PRO A 1 89 ? 8.329 2.324 39.060 1.00 60.47 89 PRO A CA 1
ATOM 660 C C . PRO A 1 89 ? 8.003 3.463 38.085 1.00 60.47 89 PRO A C 1
ATOM 662 O O . PRO A 1 89 ? 7.647 3.167 36.948 1.00 60.47 89 PRO A O 1
ATOM 665 N N . GLU A 1 90 ? 8.084 4.723 38.531 1.00 59.03 90 GLU A N 1
ATOM 666 C CA . GLU A 1 90 ? 7.885 5.886 37.653 1.00 59.03 90 GLU A CA 1
ATOM 667 C C . GLU A 1 90 ? 8.767 5.714 36.410 1.00 59.03 90 GLU A C 1
ATOM 669 O O . GLU A 1 90 ? 9.995 5.806 36.496 1.00 59.03 90 GLU A O 1
ATOM 674 N N . GLU A 1 91 ? 8.140 5.381 35.280 1.00 64.19 91 GLU A N 1
ATOM 675 C CA . GLU A 1 91 ? 8.816 5.350 33.992 1.00 64.19 91 GLU A CA 1
ATOM 676 C C . GLU A 1 91 ? 9.245 6.779 33.680 1.00 64.19 91 GLU A C 1
ATOM 678 O O . GLU A 1 91 ? 8.540 7.753 33.962 1.00 64.19 91 GLU A O 1
ATOM 683 N N . THR A 1 92 ? 10.446 6.921 33.138 1.00 73.88 92 THR A N 1
ATOM 684 C CA . THR A 1 92 ? 10.888 8.232 32.670 1.00 73.88 92 THR A CA 1
ATOM 685 C C . THR A 1 92 ? 9.984 8.703 31.525 1.00 73.88 92 THR A C 1
ATOM 687 O O . THR A 1 92 ? 9.464 7.887 30.764 1.00 73.88 92 THR A O 1
ATOM 690 N N . GLU A 1 93 ? 9.828 10.021 31.346 1.00 76.31 93 GLU A N 1
ATOM 691 C CA . GLU A 1 93 ? 9.040 10.583 30.228 1.00 76.31 93 GLU A CA 1
ATOM 692 C C . GLU A 1 93 ? 9.489 10.030 28.854 1.00 76.31 93 GLU A C 1
ATOM 694 O O . GLU A 1 93 ? 8.691 9.925 27.922 1.00 76.31 93 GLU A O 1
ATOM 699 N N . GLU A 1 94 ? 10.766 9.647 28.724 1.00 77.94 94 GLU A N 1
ATOM 700 C CA . GLU A 1 94 ? 11.320 9.015 27.522 1.00 77.94 94 GLU A CA 1
ATOM 701 C C . GLU A 1 94 ? 10.836 7.564 27.337 1.00 77.94 94 GLU A C 1
ATOM 703 O O . GLU A 1 94 ? 10.461 7.185 26.226 1.00 77.94 94 GLU A O 1
ATOM 708 N N . GLU A 1 95 ? 10.789 6.762 28.403 1.00 75.94 95 GLU A N 1
ATOM 709 C CA . GLU A 1 95 ? 10.317 5.369 28.364 1.00 75.94 95 GLU A CA 1
ATOM 710 C C . GLU A 1 95 ? 8.816 5.283 28.054 1.00 75.94 95 GLU A C 1
ATOM 712 O O . GLU A 1 95 ? 8.408 4.462 27.223 1.00 75.94 95 GLU A O 1
ATOM 717 N N . GLU A 1 96 ? 8.016 6.185 28.630 1.00 75.12 96 GLU A N 1
ATOM 718 C CA . GLU A 1 96 ? 6.581 6.292 28.350 1.00 75.12 96 GLU A CA 1
ATOM 719 C C . GLU A 1 96 ? 6.342 6.684 26.879 1.00 75.12 96 GLU A C 1
ATOM 721 O O . GLU A 1 96 ? 5.553 6.051 26.167 1.00 75.12 96 GLU A O 1
ATOM 726 N N . ALA A 1 97 ? 7.085 7.672 26.366 1.00 76.75 97 ALA A N 1
ATOM 727 C CA . ALA A 1 97 ? 7.003 8.076 24.964 1.00 76.75 97 ALA A CA 1
ATOM 728 C C . ALA A 1 97 ? 7.391 6.935 24.002 1.00 76.75 97 ALA A C 1
ATOM 730 O O . ALA A 1 97 ? 6.746 6.745 22.964 1.00 76.75 97 ALA A O 1
ATOM 731 N N . GLU A 1 98 ? 8.412 6.140 24.339 1.00 78.38 98 GLU A N 1
ATOM 732 C CA . GLU A 1 98 ? 8.802 4.960 23.563 1.00 78.38 98 GLU A CA 1
ATOM 733 C C . GLU A 1 98 ? 7.768 3.828 23.632 1.00 78.38 98 GLU A C 1
ATOM 735 O O . GLU A 1 98 ? 7.570 3.111 22.643 1.00 78.38 98 GLU A O 1
ATOM 740 N N . ALA A 1 99 ? 7.112 3.625 24.776 1.00 74.19 99 ALA A N 1
ATOM 741 C CA . ALA A 1 99 ? 6.035 2.649 24.927 1.00 74.19 99 ALA A CA 1
ATOM 742 C C . ALA A 1 99 ? 4.819 3.034 24.070 1.00 74.19 99 ALA A C 1
ATOM 744 O O . ALA A 1 99 ? 4.342 2.214 23.279 1.00 74.19 99 ALA A O 1
ATOM 745 N N . ILE A 1 100 ? 4.401 4.303 24.121 1.00 75.62 100 ILE A N 1
ATOM 746 C CA . ILE A 1 100 ? 3.320 4.840 23.285 1.00 75.62 100 ILE A CA 1
ATOM 747 C C . ILE A 1 100 ? 3.668 4.693 21.799 1.00 75.62 100 ILE A C 1
ATOM 749 O O . ILE A 1 100 ? 2.862 4.191 21.014 1.00 75.62 100 ILE A O 1
ATOM 753 N N . ALA A 1 101 ? 4.883 5.070 21.389 1.00 78.25 101 ALA A N 1
ATOM 754 C CA . ALA A 1 101 ? 5.310 4.961 19.995 1.00 78.25 101 ALA A CA 1
ATOM 755 C C . ALA A 1 101 ? 5.305 3.507 19.485 1.00 78.25 101 ALA A C 1
ATOM 757 O O . ALA A 1 101 ? 4.923 3.257 18.336 1.00 78.25 101 ALA A O 1
ATOM 758 N N . ARG A 1 102 ? 5.696 2.543 20.331 1.00 78.56 102 ARG A N 1
ATOM 759 C CA . ARG A 1 102 ? 5.617 1.105 20.025 1.00 78.56 102 ARG A CA 1
ATOM 760 C C . ARG A 1 102 ? 4.170 0.637 19.895 1.00 78.56 102 ARG A C 1
ATOM 762 O O . ARG A 1 102 ? 3.832 0.050 18.866 1.00 78.56 102 ARG A O 1
ATOM 769 N N . GLY A 1 103 ? 3.313 0.975 20.858 1.00 77.38 103 GLY A N 1
ATOM 770 C CA . GLY A 1 103 ? 1.885 0.653 20.821 1.00 77.38 103 GLY A CA 1
ATOM 771 C C . GLY A 1 103 ? 1.195 1.199 19.568 1.00 77.38 103 GLY A C 1
ATOM 772 O O . GLY A 1 103 ? 0.482 0.472 18.877 1.00 77.38 103 GLY A O 1
ATOM 773 N N . GLU A 1 104 ? 1.481 2.448 19.186 1.00 80.50 104 GLU A N 1
ATOM 774 C CA . GLU A 1 104 ? 0.968 3.038 17.945 1.00 80.50 104 GLU A CA 1
ATOM 775 C C . GLU A 1 104 ? 1.484 2.329 16.683 1.00 80.50 104 GLU A C 1
ATOM 777 O O . GLU A 1 104 ? 0.750 2.182 15.700 1.00 80.50 104 GLU A O 1
ATOM 782 N N . ALA A 1 105 ? 2.752 1.909 16.669 1.00 81.38 105 ALA A N 1
ATOM 783 C CA . ALA A 1 105 ? 3.321 1.178 15.542 1.00 81.38 105 ALA A CA 1
ATOM 784 C C . ALA A 1 105 ? 2.662 -0.198 15.375 1.00 81.38 105 ALA A C 1
ATOM 786 O O . ALA A 1 105 ? 2.321 -0.578 14.251 1.00 81.38 105 ALA A O 1
ATOM 787 N N . ASP A 1 106 ? 2.435 -0.914 16.473 1.00 82.44 106 ASP A N 1
ATOM 788 C CA . ASP A 1 106 ? 1.780 -2.219 16.452 1.00 82.44 106 ASP A CA 1
ATOM 789 C C . ASP A 1 106 ? 0.293 -2.097 16.091 1.00 82.44 106 ASP A C 1
ATOM 791 O O . ASP A 1 106 ? -0.205 -2.874 15.273 1.00 82.44 106 ASP A O 1
ATOM 795 N N . ALA A 1 107 ? -0.403 -1.064 16.575 1.00 84.62 107 ALA A N 1
ATOM 796 C CA . ALA A 1 107 ? -1.783 -0.774 16.179 1.00 84.62 107 ALA A CA 1
ATOM 797 C C . ALA A 1 107 ? -1.924 -0.576 14.672 1.00 84.62 107 ALA A C 1
ATOM 799 O O . ALA A 1 107 ? -2.830 -1.125 14.043 1.00 84.62 107 ALA A O 1
ATOM 800 N N . ARG A 1 108 ? -0.989 0.169 14.071 1.00 87.00 108 ARG A N 1
ATOM 801 C CA . ARG A 1 108 ? -0.946 0.362 12.619 1.00 87.00 108 ARG A CA 1
ATOM 802 C C . ARG A 1 108 ? -0.686 -0.947 11.877 1.00 87.00 108 ARG A C 1
ATOM 804 O O . ARG A 1 108 ? -1.263 -1.137 10.808 1.00 87.00 108 ARG A O 1
ATOM 811 N N . ARG A 1 109 ? 0.139 -1.853 12.418 1.00 86.62 109 ARG A N 1
ATOM 812 C CA . ARG A 1 109 ? 0.353 -3.189 11.829 1.00 86.62 109 ARG A CA 1
ATOM 813 C C . ARG A 1 109 ? -0.935 -4.008 11.843 1.00 86.62 109 ARG A C 1
ATOM 815 O O . ARG A 1 109 ? -1.346 -4.489 10.789 1.00 86.62 109 ARG A O 1
ATOM 822 N N . ALA A 1 110 ? -1.610 -4.093 12.991 1.00 87.88 110 ALA A N 1
ATOM 823 C CA . ALA A 1 110 ? -2.891 -4.794 13.103 1.00 87.88 110 ALA A CA 1
ATOM 824 C C . ALA A 1 110 ? -3.962 -4.174 12.192 1.00 87.88 110 ALA A C 1
ATOM 826 O O . ALA A 1 110 ? -4.667 -4.888 11.480 1.00 87.88 110 ALA A O 1
ATOM 827 N N . ALA A 1 111 ? -4.039 -2.842 12.130 1.00 90.00 111 ALA A N 1
ATOM 828 C CA . ALA A 1 111 ? -4.905 -2.145 11.187 1.00 90.00 111 ALA A CA 1
ATOM 829 C C . ALA A 1 111 ? -4.582 -2.518 9.731 1.00 90.00 111 ALA A C 1
ATOM 831 O O . ALA A 1 111 ? -5.494 -2.770 8.946 1.00 90.00 111 ALA A O 1
ATOM 832 N N . GLY A 1 112 ? -3.297 -2.599 9.373 1.00 89.06 112 GLY A N 1
ATOM 833 C CA . GLY A 1 112 ? -2.828 -3.045 8.062 1.00 89.06 112 GLY A CA 1
ATOM 834 C C . GLY A 1 112 ? -3.309 -4.449 7.700 1.00 89.06 112 GLY A C 1
ATOM 835 O O . GLY A 1 112 ? -3.795 -4.656 6.588 1.00 89.06 112 GLY A O 1
ATOM 836 N N . GLU A 1 113 ? -3.237 -5.400 8.631 1.00 88.69 113 GLU A N 1
ATOM 837 C CA . GLU A 1 113 ? -3.735 -6.768 8.433 1.00 88.69 113 GLU A CA 1
ATOM 838 C C . GLU A 1 113 ? -5.259 -6.810 8.255 1.00 88.69 113 GLU A C 1
ATOM 840 O O . GLU A 1 113 ? -5.758 -7.412 7.300 1.00 88.69 113 GLU A O 1
ATOM 845 N N . ILE A 1 114 ? -6.003 -6.122 9.127 1.00 91.81 114 ILE A N 1
ATOM 846 C CA . ILE A 1 114 ? -7.473 -6.079 9.093 1.00 91.81 114 ILE A CA 1
ATOM 847 C C . ILE A 1 114 ? -7.969 -5.407 7.804 1.00 91.81 114 ILE A C 1
ATOM 849 O O . ILE A 1 114 ? -8.866 -5.920 7.133 1.00 91.81 114 ILE A O 1
ATOM 853 N N . LEU A 1 115 ? -7.378 -4.272 7.419 1.00 92.19 115 LEU A N 1
ATOM 854 C CA . LEU A 1 115 ? -7.767 -3.539 6.212 1.00 92.19 115 LEU A CA 1
ATOM 855 C C . LEU A 1 115 ? -7.359 -4.278 4.934 1.00 92.19 115 LEU A C 1
ATOM 857 O O . LEU A 1 115 ? -8.068 -4.199 3.930 1.00 92.19 115 LEU A O 1
ATOM 861 N N . LEU A 1 116 ? -6.257 -5.034 4.953 1.00 89.56 116 LEU A N 1
ATOM 862 C CA . LEU A 1 116 ? -5.901 -5.911 3.840 1.00 89.56 116 LEU A CA 1
ATOM 863 C C . LEU A 1 116 ? -6.887 -7.083 3.709 1.00 89.56 116 LEU A C 1
ATOM 865 O O . LEU A 1 116 ? -7.267 -7.430 2.588 1.00 89.56 116 LEU A O 1
ATOM 869 N N . ALA A 1 117 ? -7.344 -7.653 4.828 1.00 89.25 117 ALA A N 1
ATOM 870 C CA . ALA A 1 117 ? -8.404 -8.658 4.826 1.00 89.25 117 ALA A CA 1
ATOM 871 C C . ALA A 1 117 ? -9.705 -8.079 4.243 1.00 89.25 117 ALA A C 1
ATOM 873 O O . ALA A 1 117 ? -10.270 -8.670 3.321 1.00 89.25 117 ALA A O 1
ATOM 874 N N . ALA A 1 118 ? -10.101 -6.873 4.666 1.00 91.19 118 ALA A N 1
ATOM 875 C CA . ALA A 1 118 ? -11.249 -6.157 4.105 1.00 91.19 118 ALA A CA 1
ATOM 876 C C . ALA A 1 118 ? -11.108 -5.933 2.592 1.00 91.19 118 ALA A C 1
ATOM 878 O O . ALA A 1 118 ? -12.041 -6.187 1.836 1.00 91.19 118 ALA A O 1
ATOM 879 N N . ALA A 1 119 ? -9.926 -5.530 2.120 1.00 89.56 119 ALA A N 1
ATOM 880 C CA . ALA A 1 119 ? -9.638 -5.344 0.696 1.00 89.56 119 ALA A CA 1
ATOM 881 C C . ALA A 1 119 ? -9.757 -6.633 -0.139 1.00 89.56 119 ALA A C 1
ATOM 883 O O . ALA A 1 119 ? -9.945 -6.559 -1.355 1.00 89.56 119 ALA A O 1
ATOM 884 N N . SER A 1 120 ? -9.637 -7.799 0.497 1.00 87.25 120 SER A N 1
ATOM 885 C CA . SER A 1 120 ? -9.808 -9.113 -0.133 1.00 87.25 120 SER A CA 1
ATOM 886 C C . SER A 1 120 ? -11.222 -9.690 -0.013 1.00 87.25 120 SER A C 1
ATOM 888 O O . SER A 1 120 ? -11.503 -10.726 -0.615 1.00 87.25 120 SER A O 1
ATOM 890 N N . HIS A 1 121 ? -12.111 -9.030 0.732 1.00 89.12 121 HIS A N 1
ATOM 891 C CA . HIS A 1 121 ? -13.491 -9.463 0.915 1.00 89.12 121 HIS A CA 1
ATOM 892 C C . HIS A 1 121 ? -14.279 -9.371 -0.403 1.00 89.12 121 HIS A C 1
ATOM 894 O O . HIS A 1 121 ? -14.035 -8.484 -1.222 1.00 89.12 121 HIS A O 1
ATOM 900 N N . GLU A 1 122 ? -15.264 -10.249 -0.606 1.00 86.38 122 GLU A N 1
ATOM 901 C CA . GLU A 1 122 ? -16.084 -10.283 -1.831 1.00 86.38 122 GLU A CA 1
ATOM 902 C C . GLU A 1 122 ? -16.767 -8.934 -2.133 1.00 86.38 122 GLU A C 1
ATOM 904 O O . GLU A 1 122 ? -16.783 -8.457 -3.269 1.00 86.38 122 GLU A O 1
ATOM 909 N N . ASP A 1 123 ? -17.247 -8.262 -1.087 1.00 85.56 123 ASP A N 1
ATOM 910 C CA . ASP A 1 123 ? -17.876 -6.942 -1.172 1.00 85.56 123 ASP A CA 1
ATOM 911 C C . ASP A 1 123 ? -16.909 -5.792 -1.494 1.00 85.56 123 ASP A C 1
ATOM 913 O O . ASP A 1 123 ? -17.363 -4.724 -1.916 1.00 85.56 123 ASP A O 1
ATOM 917 N N . ALA A 1 124 ? -15.588 -5.988 -1.394 1.00 83.38 124 ALA A N 1
ATOM 918 C CA . ALA A 1 124 ? -14.609 -4.956 -1.748 1.00 83.38 124 ALA A CA 1
ATOM 919 C C . ALA A 1 124 ? -14.692 -4.560 -3.231 1.00 83.38 124 ALA A C 1
ATOM 921 O O . ALA A 1 124 ? -14.347 -3.435 -3.591 1.00 83.38 124 ALA A O 1
ATOM 922 N N . GLY A 1 125 ? -15.204 -5.444 -4.098 1.00 78.19 125 GLY A N 1
ATOM 923 C CA . GLY A 1 125 ? -15.466 -5.126 -5.504 1.00 78.19 125 GLY A CA 1
ATOM 924 C C . GLY A 1 125 ? -16.496 -4.006 -5.704 1.00 78.19 125 GLY A C 1
ATOM 925 O O . GLY A 1 125 ? -16.446 -3.307 -6.713 1.00 78.19 125 GLY A O 1
ATOM 926 N N . LYS A 1 126 ? -17.395 -3.785 -4.734 1.00 82.00 126 LYS A N 1
ATOM 927 C CA . LYS A 1 126 ? -18.381 -2.688 -4.755 1.00 82.00 126 LYS A CA 1
ATOM 928 C C . LYS A 1 126 ? -17.789 -1.362 -4.268 1.00 82.00 126 LYS A C 1
ATOM 930 O O . LYS A 1 126 ? -18.372 -0.309 -4.508 1.00 82.00 126 LYS A O 1
ATOM 935 N N . MET A 1 127 ? -16.642 -1.405 -3.589 1.00 81.12 127 MET A N 1
ATOM 936 C CA . MET A 1 127 ? -15.950 -0.240 -3.038 1.00 81.12 127 MET A CA 1
ATOM 937 C C . MET A 1 127 ? -14.453 -0.298 -3.367 1.00 81.12 127 MET A C 1
ATOM 939 O O . MET A 1 127 ? -13.634 -0.529 -2.478 1.00 81.12 127 MET A O 1
ATOM 943 N N . PRO A 1 128 ? -14.051 -0.055 -4.625 1.00 77.94 128 PRO A N 1
ATOM 944 C CA . PRO A 1 128 ? -12.656 -0.220 -5.025 1.00 77.94 128 PRO A CA 1
ATOM 945 C C . PRO A 1 128 ? -11.662 0.701 -4.285 1.00 77.94 128 PRO A C 1
ATOM 947 O O . PRO A 1 128 ? -10.482 0.370 -4.182 1.00 77.94 128 PRO A O 1
ATOM 950 N N . ALA A 1 129 ? -12.134 1.784 -3.650 1.00 86.06 129 ALA A N 1
ATOM 951 C CA . ALA A 1 129 ? -11.323 2.611 -2.749 1.00 86.06 129 ALA A CA 1
ATOM 952 C C . ALA A 1 129 ? -10.769 1.816 -1.551 1.00 86.06 129 ALA A C 1
ATOM 954 O O . ALA A 1 129 ? -9.668 2.090 -1.078 1.00 86.06 129 ALA A O 1
ATOM 955 N N . VAL A 1 130 ? -11.506 0.799 -1.088 1.00 89.50 130 VAL A N 1
ATOM 956 C CA . VAL A 1 130 ? -11.096 -0.084 0.012 1.00 89.50 130 VAL A CA 1
ATOM 957 C C . VAL A 1 130 ? -9.901 -0.946 -0.386 1.00 89.50 130 VAL A C 1
ATOM 959 O O . VAL A 1 130 ? -9.036 -1.215 0.443 1.00 89.50 130 VAL A O 1
ATOM 962 N N . GLN A 1 131 ? -9.790 -1.328 -1.661 1.00 89.00 131 GLN A N 1
ATOM 963 C CA . GLN A 1 131 ? -8.629 -2.080 -2.136 1.00 89.00 131 GLN A CA 1
ATOM 964 C C . GLN A 1 131 ? -7.350 -1.242 -2.054 1.00 89.00 131 GLN A C 1
ATOM 966 O O . GLN A 1 131 ? -6.310 -1.738 -1.618 1.00 89.00 131 GLN A O 1
ATOM 971 N N . LEU A 1 132 ? -7.438 0.042 -2.421 1.00 90.69 132 LEU A N 1
ATOM 972 C CA . LEU A 1 132 ? -6.327 0.978 -2.266 1.00 90.69 132 LEU A CA 1
ATOM 973 C C . LEU A 1 132 ? -6.035 1.258 -0.785 1.00 90.69 132 LEU A C 1
ATOM 975 O O . LEU A 1 132 ? -4.869 1.301 -0.402 1.00 90.69 132 LEU A O 1
ATOM 979 N N . LEU A 1 133 ? -7.072 1.397 0.048 1.00 92.56 133 LEU A N 1
ATOM 980 C CA . LEU A 1 133 ? -6.934 1.583 1.494 1.00 92.56 133 LEU A CA 1
ATOM 981 C C . LEU A 1 133 ? -6.159 0.431 2.142 1.00 92.56 133 LEU A C 1
ATOM 983 O O . LEU A 1 133 ? -5.187 0.684 2.845 1.00 92.56 133 LEU A O 1
ATOM 987 N N . GLY A 1 134 ? -6.548 -0.821 1.882 1.00 91.25 134 GLY A N 1
ATOM 988 C CA . GLY A 1 134 ? -5.864 -1.991 2.437 1.00 91.25 134 GLY A CA 1
ATOM 989 C C . GLY A 1 134 ? -4.403 -2.081 1.991 1.00 91.25 134 GLY A C 1
ATOM 990 O O . GLY A 1 134 ? -3.524 -2.356 2.805 1.00 91.25 134 GLY A O 1
ATOM 991 N N . ALA A 1 135 ? -4.117 -1.767 0.723 1.00 91.00 135 ALA A N 1
ATOM 992 C CA . ALA A 1 135 ? -2.743 -1.703 0.226 1.00 91.00 135 ALA A CA 1
ATOM 993 C C . ALA A 1 135 ? -1.929 -0.580 0.902 1.00 91.00 135 ALA A C 1
ATOM 995 O O . ALA A 1 135 ? -0.782 -0.795 1.296 1.00 91.00 135 ALA A O 1
ATOM 996 N N . ASN A 1 136 ? -2.519 0.602 1.098 1.00 92.00 136 ASN A N 1
ATOM 997 C CA . ASN A 1 136 ? -1.865 1.719 1.781 1.00 92.00 136 ASN A CA 1
ATOM 998 C C . ASN A 1 136 ? -1.600 1.418 3.261 1.00 92.00 136 ASN A C 1
ATOM 1000 O O . ASN A 1 136 ? -0.498 1.679 3.744 1.00 92.00 136 ASN A O 1
ATOM 1004 N N . ALA A 1 137 ? -2.570 0.826 3.958 1.00 90.94 137 ALA A N 1
ATOM 1005 C CA . ALA A 1 137 ? -2.437 0.444 5.358 1.00 90.94 137 ALA A CA 1
ATOM 1006 C C . ALA A 1 137 ? -1.310 -0.584 5.538 1.00 90.94 137 ALA A C 1
ATOM 1008 O O . ALA A 1 137 ? -0.434 -0.421 6.386 1.00 90.94 137 ALA A O 1
ATOM 1009 N N . HIS A 1 138 ? -1.253 -1.579 4.652 1.00 89.56 138 HIS A N 1
ATOM 1010 C CA . HIS A 1 138 ? -0.174 -2.559 4.631 1.00 89.56 138 HIS A CA 1
ATOM 1011 C C . HIS A 1 138 ? 1.196 -1.934 4.300 1.00 89.56 138 HIS A C 1
ATOM 1013 O O . HIS A 1 138 ? 2.211 -2.282 4.898 1.00 89.56 138 HIS A O 1
ATOM 1019 N N . ALA A 1 139 ? 1.259 -0.976 3.369 1.00 88.19 139 ALA A N 1
ATOM 1020 C CA . ALA A 1 139 ? 2.501 -0.264 3.054 1.00 88.19 139 ALA A CA 1
ATOM 1021 C C . ALA A 1 139 ? 2.970 0.665 4.188 1.00 88.19 139 ALA A C 1
ATOM 1023 O O . ALA A 1 139 ? 4.178 0.876 4.353 1.00 88.19 139 ALA A O 1
ATOM 1024 N N . CYS A 1 140 ? 2.033 1.227 4.955 1.00 87.56 140 CYS A N 1
ATOM 1025 C CA . CYS A 1 140 ? 2.312 2.052 6.124 1.00 87.56 140 CYS A CA 1
ATOM 1026 C C . CYS A 1 140 ? 3.077 1.247 7.182 1.00 87.56 140 CYS A C 1
ATOM 1028 O O . CYS A 1 140 ? 4.215 1.589 7.528 1.00 87.56 140 CYS A O 1
ATOM 1030 N N . ALA A 1 141 ? 2.496 0.132 7.620 1.00 84.06 141 ALA A N 1
ATOM 1031 C CA . ALA A 1 141 ? 3.047 -0.728 8.654 1.00 84.06 141 ALA A CA 1
ATOM 1032 C C . ALA A 1 141 ? 2.919 -2.197 8.219 1.00 84.06 141 ALA A C 1
ATOM 1034 O O . ALA A 1 141 ? 1.912 -2.837 8.519 1.00 84.06 141 ALA A O 1
ATOM 1035 N N . PRO A 1 142 ? 3.911 -2.734 7.482 1.00 80.06 142 PRO A N 1
ATOM 1036 C CA . PRO A 1 142 ? 3.855 -4.123 7.053 1.00 80.06 142 PRO A CA 1
ATOM 1037 C C . PRO A 1 142 ? 3.901 -5.054 8.277 1.00 80.06 142 PRO A C 1
ATOM 1039 O O . PRO A 1 142 ? 4.589 -4.737 9.259 1.00 80.06 142 PRO A O 1
ATOM 1042 N N . PRO A 1 143 ? 3.195 -6.194 8.226 1.00 76.06 143 PRO A N 1
ATOM 1043 C CA . PRO A 1 143 ? 3.227 -7.194 9.281 1.00 76.06 143 PRO A CA 1
ATOM 1044 C C . PRO A 1 143 ? 4.612 -7.842 9.391 1.00 76.06 143 PRO A C 1
ATOM 1046 O O . PRO A 1 143 ? 5.465 -7.714 8.504 1.00 76.06 143 PRO A O 1
ATOM 1049 N N . ALA A 1 144 ? 4.857 -8.529 10.506 1.00 72.94 144 ALA A N 1
ATOM 1050 C CA . ALA A 1 144 ? 6.156 -9.131 10.787 1.00 72.94 144 ALA A CA 1
ATOM 1051 C C . ALA A 1 144 ? 6.580 -10.105 9.669 1.00 72.94 144 ALA A C 1
ATOM 1053 O O . ALA A 1 144 ? 5.828 -10.993 9.276 1.00 72.94 144 ALA A O 1
ATOM 1054 N N . GLY A 1 145 ? 7.800 -9.933 9.152 1.00 70.19 145 GLY A N 1
ATOM 1055 C CA . GLY A 1 145 ? 8.341 -10.759 8.065 1.00 70.19 145 GLY A CA 1
ATOM 1056 C C . GLY A 1 145 ? 7.895 -10.358 6.654 1.00 70.19 145 GLY A C 1
ATOM 1057 O O . GLY A 1 145 ? 8.387 -10.934 5.684 1.00 70.19 145 GLY A O 1
ATOM 1058 N N . GLU A 1 146 ? 7.023 -9.357 6.506 1.00 76.62 146 GLU A N 1
ATOM 1059 C CA . GLU A 1 146 ? 6.644 -8.807 5.204 1.00 76.62 146 GLU A CA 1
ATOM 1060 C C . GLU A 1 146 ? 7.356 -7.481 4.917 1.00 76.62 146 GLU A C 1
ATOM 1062 O O . GLU A 1 146 ? 7.703 -6.709 5.811 1.00 76.62 146 GLU A O 1
ATOM 1067 N N . SER A 1 147 ? 7.603 -7.210 3.634 1.00 76.38 147 SER A N 1
ATOM 1068 C CA . SER A 1 147 ? 8.289 -5.995 3.198 1.00 76.38 147 SER A CA 1
ATOM 1069 C C . SER A 1 147 ? 7.344 -5.058 2.454 1.00 76.38 147 SER A C 1
ATOM 1071 O O . SER A 1 147 ? 6.429 -5.484 1.748 1.00 76.38 147 SER A O 1
ATOM 1073 N N . ARG A 1 148 ? 7.641 -3.755 2.518 1.00 77.44 148 ARG A N 1
ATOM 1074 C CA . ARG A 1 148 ? 6.924 -2.692 1.783 1.00 77.44 148 ARG A CA 1
ATOM 1075 C C . ARG A 1 148 ? 7.005 -2.814 0.252 1.00 77.44 148 ARG A C 1
ATOM 1077 O O . ARG A 1 148 ? 6.422 -1.998 -0.453 1.00 77.44 148 ARG A O 1
ATOM 1084 N N . CYS A 1 149 ? 7.725 -3.812 -0.257 1.00 77.50 149 CYS A N 1
ATOM 1085 C CA . CYS A 1 149 ? 7.890 -4.096 -1.684 1.00 77.50 149 CYS A CA 1
ATOM 1086 C C . CYS A 1 149 ? 7.694 -5.592 -1.993 1.00 77.50 149 CYS A C 1
ATOM 1088 O O . CYS A 1 149 ? 8.087 -6.091 -3.052 1.00 77.50 149 CYS A O 1
ATOM 1090 N N . GLY A 1 150 ? 7.098 -6.330 -1.053 1.00 79.25 150 GLY A N 1
ATOM 1091 C CA . GLY A 1 150 ? 6.785 -7.742 -1.204 1.00 79.25 150 GLY A CA 1
ATOM 1092 C C . GLY A 1 150 ? 5.729 -7.983 -2.282 1.00 79.25 150 GLY A C 1
ATOM 1093 O O . GLY A 1 150 ? 4.940 -7.098 -2.619 1.00 79.25 150 GLY A O 1
ATOM 1094 N N . ALA A 1 151 ? 5.690 -9.208 -2.811 1.00 84.00 151 ALA A N 1
ATOM 1095 C CA . ALA A 1 151 ? 4.722 -9.602 -3.838 1.00 84.00 151 ALA A CA 1
ATOM 1096 C C . ALA A 1 151 ? 3.268 -9.359 -3.396 1.00 84.00 151 ALA A C 1
ATOM 1098 O O . ALA A 1 151 ? 2.485 -8.814 -4.166 1.00 84.00 151 ALA A O 1
ATOM 1099 N N . LYS A 1 152 ? 2.939 -9.650 -2.127 1.00 84.94 152 LYS A N 1
ATOM 1100 C CA . LYS A 1 152 ? 1.599 -9.431 -1.560 1.00 84.94 152 LYS A CA 1
ATOM 1101 C C . LYS A 1 152 ? 1.125 -7.982 -1.691 1.00 84.94 152 LYS A C 1
ATOM 1103 O O . LYS A 1 152 ? -0.007 -7.744 -2.110 1.00 84.94 152 LYS A O 1
ATOM 1108 N N . LEU A 1 153 ? 1.988 -7.016 -1.372 1.00 86.38 153 LEU A N 1
ATOM 1109 C CA . LEU A 1 153 ? 1.654 -5.598 -1.468 1.00 86.38 153 LEU A CA 1
ATOM 1110 C C . LEU A 1 153 ? 1.555 -5.131 -2.926 1.00 86.38 153 LEU A C 1
ATOM 1112 O O . LEU A 1 153 ? 0.630 -4.398 -3.275 1.00 86.38 153 LEU A O 1
ATOM 1116 N N . VAL A 1 154 ? 2.469 -5.583 -3.791 1.00 88.56 154 VAL A N 1
ATOM 1117 C CA . VAL A 1 154 ? 2.397 -5.303 -5.236 1.00 88.56 154 VAL A CA 1
ATOM 1118 C C . VAL A 1 154 ? 1.074 -5.813 -5.810 1.00 88.56 154 VAL A C 1
ATOM 1120 O O . VAL A 1 154 ? 0.387 -5.076 -6.516 1.00 88.56 154 VAL A O 1
ATOM 1123 N N . ASP A 1 155 ? 0.673 -7.035 -5.467 1.00 89.69 155 ASP A N 1
ATOM 1124 C CA . ASP A 1 155 ? -0.587 -7.621 -5.918 1.00 89.69 155 ASP A CA 1
ATOM 1125 C C . ASP A 1 155 ? -1.802 -6.870 -5.362 1.00 89.69 155 ASP A C 1
ATOM 1127 O O . ASP A 1 155 ? -2.763 -6.633 -6.096 1.00 89.69 155 ASP A O 1
ATOM 1131 N N . ALA A 1 156 ? -1.759 -6.423 -4.102 1.00 88.25 156 ALA A N 1
ATOM 1132 C CA . ALA A 1 156 ? -2.812 -5.592 -3.519 1.00 88.25 156 ALA A CA 1
ATOM 1133 C C . ALA A 1 156 ? -2.987 -4.265 -4.281 1.00 88.25 156 ALA A C 1
ATOM 1135 O O . ALA A 1 156 ? -4.107 -3.912 -4.655 1.00 88.25 156 ALA A O 1
ATOM 1136 N N . TYR A 1 157 ? -1.889 -3.577 -4.599 1.00 91.00 157 TYR A N 1
ATOM 1137 C CA . TYR A 1 157 ? -1.921 -2.353 -5.400 1.00 91.00 157 TYR A CA 1
ATOM 1138 C C . TYR A 1 157 ? -2.405 -2.584 -6.836 1.00 91.00 157 TYR A C 1
ATOM 1140 O O . TYR A 1 157 ? -3.175 -1.778 -7.362 1.00 91.00 157 TYR A O 1
ATOM 1148 N N . ARG A 1 158 ? -2.010 -3.696 -7.467 1.00 90.88 158 ARG A N 1
ATOM 1149 C CA . ARG A 1 158 ? -2.495 -4.067 -8.805 1.00 90.88 158 ARG A CA 1
ATOM 1150 C C . ARG A 1 158 ? -3.986 -4.369 -8.813 1.00 90.88 158 ARG A C 1
ATOM 1152 O O . ARG A 1 158 ? -4.660 -3.992 -9.764 1.00 90.88 158 ARG A O 1
ATOM 1159 N N . ARG A 1 159 ? -4.521 -5.018 -7.772 1.00 88.00 159 ARG A N 1
ATOM 1160 C CA . ARG A 1 159 ? -5.973 -5.221 -7.634 1.00 88.00 159 ARG A CA 1
ATOM 1161 C C . ARG A 1 159 ? -6.706 -3.881 -7.607 1.00 88.00 159 ARG A C 1
ATOM 1163 O O . ARG A 1 159 ? -7.590 -3.686 -8.434 1.00 88.00 159 ARG A O 1
ATOM 1170 N N . ALA A 1 160 ? -6.247 -2.942 -6.777 1.00 87.75 160 ALA A N 1
ATOM 1171 C CA . ALA A 1 160 ? -6.811 -1.592 -6.725 1.00 87.75 160 ALA A CA 1
ATOM 1172 C C . ALA A 1 160 ? -6.736 -0.868 -8.085 1.00 87.75 160 ALA A C 1
ATOM 1174 O O . ALA A 1 160 ? -7.711 -0.258 -8.525 1.00 87.75 160 ALA A O 1
ATOM 1175 N N . GLY A 1 161 ? -5.602 -0.996 -8.784 1.00 87.44 161 GLY A N 1
ATOM 1176 C CA . GLY A 1 161 ? -5.407 -0.477 -10.138 1.00 87.44 161 GLY A CA 1
ATOM 1177 C C . GLY A 1 161 ? -6.379 -1.054 -11.163 1.00 87.44 161 GLY A C 1
ATOM 1178 O O . GLY A 1 161 ? -7.036 -0.311 -11.889 1.00 87.44 161 GLY A O 1
ATOM 1179 N N . ASN A 1 162 ? -6.522 -2.377 -11.184 1.00 86.31 162 ASN A N 1
ATOM 1180 C CA . ASN A 1 162 ? -7.440 -3.084 -12.076 1.00 86.31 162 ASN A CA 1
ATOM 1181 C C . ASN A 1 162 ? -8.915 -2.794 -11.765 1.00 86.31 162 ASN A C 1
ATOM 1183 O O . ASN A 1 162 ? -9.760 -2.932 -12.646 1.00 86.31 162 ASN A O 1
ATOM 1187 N N . ALA A 1 163 ? -9.226 -2.385 -10.534 1.00 81.75 163 ALA A N 1
ATOM 1188 C CA . ALA A 1 163 ? -10.567 -1.997 -10.120 1.00 81.75 163 ALA A CA 1
ATOM 1189 C C . ALA A 1 163 ? -10.910 -0.523 -10.427 1.00 81.75 163 ALA A C 1
ATOM 1191 O O . ALA A 1 163 ? -11.998 -0.066 -10.083 1.00 81.75 163 ALA A O 1
ATOM 1192 N N . GLY A 1 164 ? -10.006 0.216 -11.086 1.00 80.75 164 GLY A N 1
ATOM 1193 C CA . GLY A 1 164 ? -10.246 1.573 -11.589 1.00 80.75 164 GLY A CA 1
ATOM 1194 C C . GLY A 1 164 ? -9.499 2.692 -10.857 1.00 80.75 164 GLY A C 1
ATOM 1195 O O . GLY A 1 164 ? -9.595 3.841 -11.275 1.00 80.75 164 GLY A O 1
ATOM 1196 N N . TYR A 1 165 ? -8.724 2.392 -9.808 1.00 84.38 165 TYR A N 1
ATOM 1197 C CA . TYR A 1 165 ? -7.865 3.380 -9.141 1.00 84.38 165 TYR A CA 1
ATOM 1198 C C . TYR A 1 165 ? -6.449 3.311 -9.698 1.00 84.38 165 TYR A C 1
ATOM 1200 O O . TYR A 1 165 ? -5.583 2.647 -9.132 1.00 84.38 165 TYR A O 1
ATOM 1208 N N . GLU A 1 166 ? -6.185 4.019 -10.794 1.00 85.25 166 GLU A N 1
ATOM 1209 C CA . GLU A 1 166 ? -4.897 3.982 -11.502 1.00 85.25 166 GLU A CA 1
ATOM 1210 C C . GLU A 1 166 ? -3.671 4.280 -10.618 1.00 85.25 166 GLU A C 1
ATOM 1212 O O . GLU A 1 166 ? -2.592 3.724 -10.844 1.00 85.25 166 GLU A O 1
ATOM 1217 N N . VAL A 1 167 ? -3.848 5.070 -9.552 1.00 88.25 167 VAL A N 1
ATOM 1218 C CA . VAL A 1 167 ? -2.845 5.288 -8.494 1.00 88.25 167 VAL A CA 1
ATOM 1219 C C . VAL A 1 167 ? -2.308 3.965 -7.925 1.00 88.25 167 VAL A C 1
ATOM 1221 O O . VAL A 1 167 ? -1.126 3.871 -7.596 1.00 88.25 167 VAL A O 1
ATOM 1224 N N . GLY A 1 168 ? -3.137 2.922 -7.839 1.00 88.75 168 GLY A N 1
ATOM 1225 C CA . GLY A 1 168 ? -2.725 1.576 -7.442 1.00 88.75 168 GLY A CA 1
ATOM 1226 C C . GLY A 1 168 ? -1.692 0.981 -8.401 1.00 88.75 168 GLY A C 1
ATOM 1227 O O . GLY A 1 168 ? -0.624 0.559 -7.968 1.00 88.75 168 GLY A O 1
ATOM 1228 N N . ASN A 1 169 ? -1.928 1.044 -9.715 1.00 90.94 169 ASN A N 1
ATOM 1229 C CA . ASN A 1 169 ? -0.951 0.583 -10.712 1.00 90.94 169 ASN A CA 1
ATOM 1230 C C . ASN A 1 169 ? 0.352 1.387 -10.654 1.00 90.94 169 ASN A C 1
ATOM 1232 O O . ASN A 1 169 ? 1.436 0.823 -10.823 1.00 90.94 169 ASN A O 1
ATOM 1236 N N . LEU A 1 170 ? 0.258 2.688 -10.367 1.00 90.31 170 LEU A N 1
ATOM 1237 C CA . LEU A 1 170 ? 1.430 3.537 -10.189 1.00 90.31 170 LEU A CA 1
ATOM 1238 C C . LEU A 1 170 ? 2.263 3.076 -8.987 1.00 90.31 170 LEU A C 1
ATOM 1240 O O . LEU A 1 170 ? 3.469 2.890 -9.126 1.00 90.31 170 LEU A O 1
ATOM 1244 N N . ARG A 1 171 ? 1.630 2.838 -7.832 1.00 89.12 1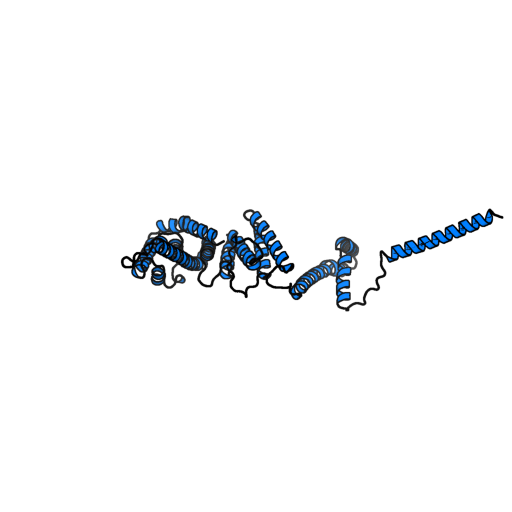71 ARG A N 1
ATOM 1245 C CA . ARG A 1 171 ? 2.305 2.375 -6.606 1.00 89.12 171 ARG A CA 1
ATOM 1246 C C . ARG A 1 171 ? 2.867 0.968 -6.736 1.00 89.12 171 ARG A C 1
ATOM 1248 O O . ARG A 1 171 ? 3.977 0.724 -6.275 1.00 89.12 171 ARG A O 1
ATOM 1255 N N . ALA A 1 172 ? 2.152 0.069 -7.411 1.00 90.31 172 ALA A N 1
ATOM 1256 C CA . ALA A 1 172 ? 2.667 -1.254 -7.755 1.00 90.31 172 ALA A CA 1
ATOM 1257 C C . ALA A 1 172 ? 3.942 -1.149 -8.606 1.00 90.31 172 ALA A C 1
ATOM 1259 O O . ALA A 1 172 ? 4.938 -1.807 -8.312 1.00 90.31 172 ALA A O 1
ATOM 1260 N N . GLY A 1 173 ? 3.931 -0.288 -9.629 1.00 89.69 173 GLY A N 1
ATOM 1261 C CA . GLY A 1 173 ? 5.104 -0.025 -10.459 1.00 89.69 173 GLY A CA 1
ATOM 1262 C C . GLY A 1 173 ? 6.257 0.592 -9.667 1.00 89.69 173 GLY A C 1
ATOM 1263 O O . GLY A 1 173 ? 7.400 0.187 -9.853 1.00 89.69 173 GLY A O 1
ATOM 1264 N N . GLU A 1 174 ? 5.980 1.535 -8.762 1.00 87.81 174 GLU A N 1
ATOM 1265 C CA . GLU A 1 174 ? 7.002 2.139 -7.898 1.00 87.81 174 GLU A CA 1
ATOM 1266 C C . GLU A 1 174 ? 7.617 1.111 -6.934 1.00 87.81 174 GLU A C 1
ATOM 1268 O O . GLU A 1 174 ? 8.834 1.108 -6.764 1.00 87.81 174 GLU A O 1
ATOM 1273 N N . ALA A 1 175 ? 6.819 0.210 -6.352 1.00 85.88 175 ALA A N 1
ATOM 1274 C CA . ALA A 1 175 ? 7.307 -0.865 -5.484 1.00 85.88 175 ALA A CA 1
ATOM 1275 C C . ALA A 1 175 ? 8.191 -1.873 -6.241 1.00 85.88 175 ALA A C 1
ATOM 1277 O O . ALA A 1 175 ? 9.235 -2.279 -5.734 1.00 85.88 175 ALA A O 1
ATOM 1278 N N . LEU A 1 176 ? 7.810 -2.236 -7.471 1.00 86.69 176 LEU A N 1
ATOM 1279 C CA . LEU A 1 176 ? 8.611 -3.101 -8.345 1.00 86.69 176 LEU A CA 1
ATOM 1280 C C . LEU A 1 176 ? 9.896 -2.420 -8.818 1.00 86.69 176 LEU A C 1
ATOM 1282 O O . LEU A 1 176 ? 10.952 -3.042 -8.801 1.00 86.69 176 LEU A O 1
ATOM 1286 N N . LEU A 1 177 ? 9.827 -1.138 -9.191 1.00 86.06 177 LEU A N 1
ATOM 1287 C CA . LEU A 1 177 ? 11.006 -0.338 -9.524 1.00 86.06 177 LEU A CA 1
ATOM 1288 C C . LEU A 1 177 ? 11.981 -0.317 -8.349 1.00 86.06 177 LEU A C 1
ATOM 1290 O O . LEU A 1 177 ? 13.162 -0.552 -8.550 1.00 86.06 177 LEU A O 1
ATOM 1294 N N . ALA A 1 178 ? 11.482 -0.081 -7.138 1.00 80.44 178 ALA A N 1
ATOM 1295 C CA . ALA A 1 178 ? 12.298 -0.027 -5.936 1.00 80.44 178 ALA A CA 1
ATOM 1296 C C . ALA A 1 178 ? 12.916 -1.389 -5.575 1.00 80.44 178 ALA A C 1
ATOM 1298 O O . ALA A 1 178 ? 14.072 -1.452 -5.155 1.00 80.44 178 ALA A O 1
ATOM 1299 N N . ARG A 1 179 ? 12.177 -2.488 -5.789 1.00 79.56 179 ARG A N 1
ATOM 1300 C CA . ARG A 1 179 ? 12.694 -3.854 -5.635 1.00 79.56 179 ARG A CA 1
ATOM 1301 C C . ARG A 1 179 ? 13.780 -4.172 -6.665 1.00 79.56 179 ARG A C 1
ATOM 1303 O O . ARG A 1 179 ? 14.828 -4.685 -6.291 1.00 79.56 179 ARG A O 1
ATOM 1310 N N . PHE A 1 180 ? 13.561 -3.800 -7.927 1.00 79.75 180 PHE A N 1
ATOM 1311 C CA . PHE A 1 180 ? 14.527 -3.975 -9.012 1.00 79.75 180 PHE A CA 1
ATOM 1312 C C . PHE A 1 180 ? 15.790 -3.136 -8.802 1.00 79.75 180 PHE A C 1
ATOM 1314 O O . PHE A 1 180 ? 16.902 -3.650 -8.906 1.00 79.75 180 PHE A O 1
ATOM 1321 N N . SER A 1 181 ? 15.624 -1.846 -8.501 1.00 74.69 181 SER A N 1
ATOM 1322 C CA . SER A 1 181 ? 16.734 -0.910 -8.370 1.00 74.69 181 SER A CA 1
ATOM 1323 C C . SER A 1 181 ? 17.554 -1.160 -7.114 1.00 74.69 181 SER A C 1
ATOM 1325 O O . SER A 1 181 ? 18.741 -0.852 -7.104 1.00 74.69 181 SER A O 1
ATOM 1327 N N . GLY A 1 182 ? 16.954 -1.678 -6.038 1.00 69.31 182 GLY A N 1
ATOM 1328 C CA . GLY A 1 182 ? 17.629 -1.799 -4.749 1.00 69.31 182 GLY A CA 1
ATOM 1329 C C . GLY A 1 182 ? 18.299 -0.475 -4.355 1.00 69.31 182 GLY A C 1
ATOM 1330 O O . GLY A 1 182 ? 17.666 0.577 -4.391 1.00 69.31 182 GLY A O 1
ATOM 1331 N N . SER A 1 183 ? 19.601 -0.517 -4.054 1.00 60.12 183 SER A N 1
ATOM 1332 C CA . SER A 1 183 ? 20.424 0.665 -3.741 1.00 60.12 183 SER A CA 1
ATOM 1333 C C . SER A 1 183 ? 21.029 1.372 -4.964 1.00 60.12 183 SER A C 1
ATOM 1335 O O . SER A 1 183 ? 21.810 2.304 -4.798 1.00 60.12 183 SER A O 1
ATOM 1337 N N . LEU A 1 184 ? 20.743 0.916 -6.190 1.00 58.75 184 LEU A N 1
ATOM 1338 C CA . LEU A 1 184 ? 21.319 1.478 -7.420 1.00 58.75 184 LEU A CA 1
ATOM 1339 C C . LEU A 1 184 ? 20.775 2.869 -7.730 1.00 58.75 184 LEU A C 1
ATOM 1341 O O . LEU A 1 184 ? 21.429 3.631 -8.438 1.00 58.75 184 LEU A O 1
ATOM 1345 N N . ILE A 1 185 ? 19.589 3.206 -7.223 1.00 54.88 185 ILE A N 1
ATOM 1346 C CA . ILE A 1 185 ? 19.028 4.554 -7.274 1.00 54.88 185 ILE A CA 1
ATOM 1347 C C . ILE A 1 185 ? 19.127 5.136 -5.861 1.00 54.88 185 ILE A C 1
ATOM 1349 O O . ILE A 1 185 ? 18.628 4.544 -4.910 1.00 54.88 185 ILE A O 1
ATOM 1353 N N . ALA A 1 186 ? 19.743 6.314 -5.735 1.00 41.03 186 ALA A N 1
ATOM 1354 C CA . ALA A 1 186 ? 19.955 7.042 -4.477 1.00 41.03 186 ALA A CA 1
ATOM 1355 C C . ALA A 1 186 ? 18.664 7.586 -3.827 1.00 41.03 186 ALA A C 1
ATOM 1357 O O . ALA A 1 186 ? 18.721 8.433 -2.941 1.00 41.03 186 ALA A O 1
ATOM 1358 N N . ASP A 1 187 ? 17.494 7.143 -4.286 1.00 47.12 187 ASP A N 1
ATOM 1359 C CA . ASP A 1 187 ? 16.210 7.627 -3.802 1.00 47.12 187 ASP A CA 1
ATOM 1360 C C . ASP A 1 187 ? 15.749 6.724 -2.646 1.00 47.12 187 ASP A C 1
ATOM 1362 O O . ASP A 1 187 ? 14.898 5.842 -2.794 1.00 47.12 187 ASP A O 1
ATOM 1366 N N . GLU A 1 188 ? 16.333 6.952 -1.462 1.00 48.28 188 GLU A N 1
ATOM 1367 C CA . GLU A 1 188 ? 15.936 6.330 -0.182 1.00 48.28 188 GLU A CA 1
ATOM 1368 C C . GLU A 1 188 ? 14.426 6.480 0.105 1.00 48.28 188 GLU A C 1
ATOM 1370 O O . GLU A 1 188 ? 13.845 5.739 0.901 1.00 48.28 188 GLU A O 1
ATOM 1375 N N . THR A 1 189 ? 13.750 7.396 -0.596 1.00 44.78 189 THR A N 1
ATOM 1376 C CA . THR A 1 189 ? 12.312 7.671 -0.489 1.00 44.78 189 THR A CA 1
ATOM 1377 C C . THR A 1 189 ? 11.414 6.496 -0.901 1.00 44.78 189 THR A C 1
ATOM 1379 O O . THR A 1 189 ? 10.243 6.427 -0.486 1.00 44.78 189 THR A O 1
ATOM 1382 N N . LEU A 1 190 ? 11.935 5.544 -1.683 1.00 52.53 190 LEU A N 1
ATOM 1383 C CA . LEU A 1 190 ? 11.191 4.360 -2.115 1.00 52.53 190 LEU A CA 1
ATOM 1384 C C . LEU A 1 190 ? 11.127 3.275 -1.019 1.00 52.53 190 LEU A C 1
ATOM 1386 O O . LEU A 1 190 ? 10.125 2.569 -0.933 1.00 52.53 190 LEU A O 1
ATOM 1390 N N . GLY A 1 191 ? 12.089 3.253 -0.087 1.00 52.97 191 GLY A N 1
ATOM 1391 C CA . GLY A 1 191 ? 11.930 2.663 1.248 1.00 52.97 191 GLY A CA 1
ATOM 1392 C C . GLY A 1 191 ? 11.632 1.159 1.325 1.00 52.97 191 GLY A C 1
ATOM 1393 O O . GLY A 1 191 ? 10.907 0.748 2.236 1.00 52.97 191 GLY A O 1
ATOM 1394 N N . CYS A 1 192 ? 12.159 0.340 0.408 1.00 60.53 192 CYS A N 1
ATOM 1395 C CA . CYS A 1 192 ? 12.153 -1.117 0.567 1.00 60.53 192 CYS A CA 1
ATOM 1396 C C . CYS A 1 192 ? 13.297 -1.535 1.510 1.00 60.53 192 CYS A C 1
ATOM 1398 O O . CYS A 1 192 ? 14.460 -1.386 1.128 1.00 60.53 192 CYS A O 1
ATOM 1400 N N . PRO A 1 193 ? 13.034 -2.073 2.714 1.00 49.78 193 PRO A N 1
ATOM 1401 C CA . PRO A 1 193 ? 14.091 -2.719 3.483 1.00 49.78 193 PRO A CA 1
ATOM 1402 C C . PRO A 1 193 ? 14.587 -3.966 2.735 1.00 49.78 193 PRO A C 1
ATOM 1404 O O . PRO A 1 193 ? 13.792 -4.691 2.130 1.00 49.78 193 PRO A O 1
ATOM 1407 N N . ARG A 1 194 ? 15.907 -4.204 2.763 1.00 47.16 194 ARG A N 1
ATOM 1408 C CA . ARG A 1 194 ? 16.540 -5.410 2.205 1.00 47.16 194 ARG A CA 1
ATOM 1409 C C . ARG A 1 194 ? 15.919 -6.645 2.860 1.00 47.16 194 ARG A C 1
ATOM 1411 O O . ARG A 1 194 ? 16.161 -6.891 4.035 1.00 47.16 194 ARG A O 1
ATOM 1418 N N . ALA A 1 195 ? 15.160 -7.427 2.101 1.00 40.88 195 ALA A N 1
ATOM 1419 C CA . ALA A 1 195 ? 14.838 -8.793 2.487 1.00 40.88 195 ALA A CA 1
ATOM 1420 C C . ALA A 1 195 ? 16.038 -9.668 2.111 1.00 40.88 195 ALA A C 1
ATOM 1422 O O . ALA A 1 195 ? 16.077 -10.182 1.000 1.00 40.88 195 ALA A O 1
ATOM 1423 N N . ASP A 1 196 ? 17.010 -9.752 3.022 1.00 38.06 196 ASP A N 1
ATOM 1424 C CA . ASP A 1 196 ? 18.175 -10.641 3.022 1.00 38.06 196 ASP A CA 1
ATOM 1425 C C . ASP A 1 196 ? 19.089 -10.628 1.780 1.00 38.06 196 ASP A C 1
ATOM 1427 O O . ASP A 1 196 ? 18.713 -10.338 0.648 1.00 38.06 196 ASP A O 1
ATOM 1431 N N . ALA A 1 197 ? 20.355 -10.988 1.987 1.00 38.88 197 ALA A N 1
ATOM 1432 C CA . ALA A 1 197 ? 21.424 -10.992 0.983 1.00 38.88 197 ALA A CA 1
ATOM 1433 C C . ALA A 1 197 ? 21.224 -11.968 -0.208 1.00 38.88 197 ALA A C 1
ATOM 1435 O O . ALA A 1 197 ? 22.178 -12.246 -0.927 1.00 38.88 197 ALA A O 1
ATOM 1436 N N . ARG A 1 198 ? 20.015 -12.513 -0.405 1.00 39.47 198 ARG A N 1
ATOM 1437 C CA . ARG A 1 198 ? 19.661 -13.461 -1.478 1.00 39.47 198 ARG A CA 1
ATOM 1438 C C . ARG A 1 198 ? 18.654 -12.915 -2.493 1.00 39.47 198 ARG A C 1
ATOM 1440 O O . ARG A 1 198 ? 18.433 -13.571 -3.502 1.00 39.47 198 ARG A O 1
ATOM 1447 N N . ASN A 1 199 ? 18.060 -11.746 -2.249 1.00 44.97 199 ASN A N 1
ATOM 1448 C CA . ASN A 1 199 ? 17.260 -11.046 -3.253 1.00 44.97 199 ASN A CA 1
ATOM 1449 C C . ASN A 1 199 ? 18.163 -10.037 -3.960 1.00 44.97 199 ASN A C 1
ATOM 1451 O O . ASN A 1 199 ? 18.294 -8.881 -3.551 1.00 44.97 199 ASN A O 1
ATOM 1455 N N . GLU A 1 200 ? 18.865 -10.536 -4.971 1.00 52.06 200 GLU A N 1
ATOM 1456 C CA . GLU A 1 200 ? 19.722 -9.742 -5.838 1.00 52.06 200 GLU A CA 1
ATOM 1457 C C . GLU A 1 200 ? 18.877 -8.646 -6.499 1.00 52.06 200 GLU A C 1
ATOM 1459 O O . GLU A 1 200 ? 17.888 -8.922 -7.179 1.00 52.06 200 GLU A O 1
ATOM 1464 N N . ALA A 1 201 ? 19.246 -7.382 -6.278 1.00 56.50 201 ALA A N 1
ATOM 1465 C CA . ALA A 1 201 ? 18.775 -6.301 -7.135 1.00 56.50 201 ALA A CA 1
ATOM 1466 C C . ALA A 1 201 ? 19.033 -6.691 -8.602 1.00 56.50 201 ALA A C 1
ATOM 1468 O O . ALA A 1 201 ? 20.050 -7.322 -8.901 1.00 56.50 201 ALA A O 1
ATOM 1469 N N . GLY A 1 202 ? 18.132 -6.309 -9.507 1.00 58.31 202 GLY A N 1
ATOM 1470 C CA . GLY A 1 202 ? 18.265 -6.650 -10.924 1.00 58.31 202 GLY A CA 1
ATOM 1471 C C . GLY A 1 202 ? 17.354 -7.764 -11.450 1.00 58.31 202 GLY A C 1
ATOM 1472 O O . GLY A 1 202 ? 17.614 -8.250 -12.549 1.00 58.31 202 GLY A O 1
ATOM 1473 N N . ASP A 1 203 ? 16.275 -8.154 -10.754 1.00 75.00 203 ASP A N 1
ATOM 1474 C CA . ASP A 1 203 ? 15.266 -9.038 -11.362 1.00 75.00 203 ASP A CA 1
ATOM 1475 C C . ASP A 1 203 ? 14.560 -8.341 -12.542 1.00 75.00 203 ASP A C 1
ATOM 1477 O O . ASP A 1 203 ? 13.680 -7.488 -12.391 1.00 75.00 203 ASP A O 1
ATOM 1481 N N . PHE A 1 204 ? 14.939 -8.723 -13.760 1.00 77.88 204 PHE A N 1
ATOM 1482 C CA . PHE A 1 204 ? 14.372 -8.166 -14.983 1.00 77.88 204 PHE A CA 1
ATOM 1483 C C . PHE A 1 204 ? 12.870 -8.450 -15.147 1.00 77.88 204 PHE A C 1
ATOM 1485 O O . PHE A 1 204 ? 12.206 -7.734 -15.904 1.00 77.88 204 PHE A O 1
ATOM 1492 N N . ALA A 1 205 ? 12.302 -9.438 -14.444 1.00 82.25 205 ALA A N 1
ATOM 1493 C CA . ALA A 1 205 ? 10.858 -9.666 -14.431 1.00 82.25 205 ALA A CA 1
ATOM 1494 C C . ALA A 1 205 ? 10.111 -8.507 -13.748 1.00 82.25 205 ALA A C 1
ATOM 1496 O O . ALA A 1 205 ? 9.059 -8.065 -14.230 1.00 82.25 205 ALA A O 1
ATOM 1497 N N . ASP A 1 206 ? 10.692 -7.948 -12.685 1.00 82.25 206 ASP A N 1
ATOM 1498 C CA . ASP A 1 206 ? 10.157 -6.779 -11.989 1.00 82.25 206 ASP A CA 1
ATOM 1499 C C . ASP A 1 206 ? 10.250 -5.530 -12.843 1.00 82.25 206 ASP A C 1
ATOM 1501 O O . ASP A 1 206 ? 9.267 -4.796 -12.970 1.00 82.25 206 ASP A O 1
ATOM 1505 N N . ALA A 1 207 ? 11.393 -5.328 -13.502 1.00 84.50 207 ALA A N 1
ATOM 1506 C CA . ALA A 1 207 ? 11.577 -4.232 -14.442 1.00 84.50 207 ALA A CA 1
ATOM 1507 C C . ALA A 1 207 ? 10.571 -4.308 -15.602 1.00 84.50 207 ALA A C 1
ATOM 1509 O O . ALA A 1 207 ? 9.913 -3.317 -15.933 1.00 84.50 207 ALA A O 1
ATOM 1510 N N . ALA A 1 208 ? 10.382 -5.491 -16.194 1.00 87.38 208 ALA A N 1
ATOM 1511 C CA . ALA A 1 208 ? 9.415 -5.699 -17.268 1.00 87.38 208 ALA A CA 1
ATOM 1512 C C . ALA A 1 208 ? 7.977 -5.400 -16.814 1.00 87.38 208 ALA A C 1
ATOM 1514 O O . ALA A 1 208 ? 7.230 -4.720 -17.527 1.00 87.38 208 ALA A O 1
ATOM 1515 N N . THR A 1 209 ? 7.606 -5.853 -15.614 1.00 88.38 209 THR A N 1
ATOM 1516 C CA . THR A 1 209 ? 6.271 -5.635 -15.044 1.00 88.38 209 THR A CA 1
ATOM 1517 C C . THR A 1 209 ? 6.048 -4.162 -14.690 1.00 88.38 209 THR A C 1
ATOM 1519 O O . THR A 1 209 ? 5.035 -3.586 -15.089 1.00 88.38 209 THR A O 1
ATOM 1522 N N . ALA A 1 210 ? 7.013 -3.508 -14.037 1.00 89.06 210 ALA A N 1
ATOM 1523 C CA . ALA A 1 210 ? 6.969 -2.078 -13.734 1.00 89.06 210 ALA A CA 1
ATOM 1524 C C . ALA A 1 210 ? 6.840 -1.240 -15.014 1.00 89.06 210 ALA A C 1
ATOM 1526 O O . ALA A 1 210 ? 5.994 -0.349 -15.108 1.00 89.06 210 ALA A O 1
ATOM 1527 N N . ARG A 1 211 ? 7.617 -1.574 -16.052 1.00 92.00 211 ARG A N 1
ATOM 1528 C CA . ARG A 1 211 ? 7.547 -0.920 -17.364 1.00 92.00 211 ARG A CA 1
ATOM 1529 C C . ARG A 1 211 ? 6.166 -1.051 -17.996 1.00 92.00 211 ARG A C 1
ATOM 1531 O O . ARG A 1 211 ? 5.688 -0.085 -18.589 1.00 92.00 211 ARG A O 1
ATOM 1538 N N . ALA A 1 212 ? 5.547 -2.229 -17.921 1.00 90.88 212 ALA A N 1
ATOM 1539 C CA . ALA A 1 212 ? 4.208 -2.448 -18.456 1.00 90.88 212 ALA A CA 1
ATOM 1540 C C . ALA A 1 212 ? 3.174 -1.567 -17.736 1.00 90.88 212 ALA A C 1
ATOM 1542 O O . ALA A 1 212 ? 2.413 -0.869 -18.406 1.00 90.88 212 ALA A O 1
ATOM 1543 N N . LEU A 1 213 ? 3.217 -1.524 -16.400 1.00 90.31 213 LEU A N 1
ATOM 1544 C CA . LEU A 1 213 ? 2.327 -0.693 -15.582 1.00 90.31 213 LEU A CA 1
ATOM 1545 C C . LEU A 1 213 ? 2.501 0.801 -15.887 1.00 90.31 213 LEU A C 1
ATOM 1547 O O . LEU A 1 213 ? 1.528 1.490 -16.182 1.00 90.31 213 LEU A O 1
ATOM 1551 N N . PHE A 1 214 ? 3.736 1.310 -15.912 1.00 92.00 214 PHE A N 1
ATOM 1552 C CA . PHE A 1 214 ? 3.967 2.724 -16.216 1.00 92.00 214 PHE A CA 1
ATOM 1553 C C . PHE A 1 214 ? 3.578 3.097 -17.649 1.00 92.00 214 PHE A C 1
ATOM 1555 O O . PHE A 1 214 ? 3.067 4.189 -17.870 1.00 92.00 214 PHE A O 1
ATOM 1562 N N . LYS A 1 215 ? 3.778 2.209 -18.633 1.00 90.94 215 LYS A N 1
ATOM 1563 C CA . LYS A 1 215 ? 3.335 2.461 -20.015 1.00 90.94 215 LYS A CA 1
ATOM 1564 C C . LYS A 1 215 ? 1.818 2.564 -20.130 1.00 90.94 215 LYS A C 1
ATOM 1566 O O . LYS A 1 215 ? 1.351 3.383 -20.913 1.00 90.94 215 LYS A O 1
ATOM 1571 N N . GLN A 1 216 ? 1.068 1.762 -19.377 1.00 88.19 216 GLN A N 1
ATOM 1572 C CA . GLN A 1 216 ? -0.393 1.871 -19.337 1.00 88.19 216 GLN A CA 1
ATOM 1573 C C . GLN A 1 216 ? -0.825 3.238 -18.789 1.00 88.19 216 GLN A C 1
ATOM 1575 O O . GLN A 1 216 ? -1.689 3.879 -19.375 1.00 88.19 216 GLN A O 1
ATOM 1580 N N . LEU A 1 217 ? -0.144 3.735 -17.753 1.00 88.25 217 LEU A N 1
ATOM 1581 C CA . LEU A 1 217 ? -0.405 5.047 -17.147 1.00 88.25 217 LEU A CA 1
ATOM 1582 C C . LEU A 1 217 ? 0.005 6.243 -18.018 1.00 88.25 217 LEU A C 1
ATOM 1584 O O . LEU A 1 217 ? -0.401 7.362 -17.743 1.00 88.25 217 LEU A O 1
ATOM 1588 N N . LEU A 1 218 ? 0.795 6.045 -19.079 1.00 85.88 218 LEU A N 1
ATOM 1589 C CA . LEU A 1 218 ? 1.046 7.114 -20.056 1.00 85.88 218 LEU A CA 1
ATOM 1590 C C . LEU A 1 218 ? -0.179 7.409 -20.924 1.00 85.88 218 LEU A C 1
ATOM 1592 O O . LEU A 1 218 ? -0.244 8.473 -21.533 1.00 85.88 218 LEU A O 1
ATOM 1596 N N . ALA A 1 219 ? -1.112 6.460 -21.030 1.00 81.12 219 ALA A N 1
ATOM 1597 C CA . ALA A 1 219 ? -2.367 6.679 -21.733 1.00 81.12 219 ALA A CA 1
ATOM 1598 C C . ALA A 1 219 ? -3.371 7.478 -20.886 1.00 81.12 219 ALA A C 1
ATOM 1600 O O . ALA A 1 219 ? -4.351 7.976 -21.438 1.00 81.12 219 ALA A O 1
ATOM 1601 N N . SER A 1 220 ? -3.135 7.613 -19.575 1.00 75.00 220 SER A N 1
ATOM 1602 C CA . SER A 1 220 ? -3.983 8.396 -18.688 1.00 75.00 220 SER A CA 1
ATOM 1603 C C . SER A 1 220 ? -3.409 9.791 -18.445 1.00 75.00 220 SER A C 1
ATOM 1605 O O . SER A 1 220 ? -2.214 9.980 -18.229 1.00 75.00 220 SER A O 1
ATOM 1607 N N . ASN A 1 221 ? -4.274 10.805 -18.493 1.00 74.31 221 ASN A N 1
ATOM 1608 C CA . ASN A 1 221 ? -3.856 12.207 -18.369 1.00 74.31 221 ASN A CA 1
ATOM 1609 C C . ASN A 1 221 ? -3.447 12.598 -16.937 1.00 74.31 221 ASN A C 1
ATOM 1611 O O . ASN A 1 221 ? -2.831 13.641 -16.744 1.00 74.31 221 ASN A O 1
ATOM 1615 N N . GLU A 1 222 ? -3.823 11.811 -15.926 1.00 83.31 222 GLU A N 1
ATOM 1616 C CA . GLU A 1 222 ? -3.626 12.169 -14.515 1.00 83.31 222 GLU A CA 1
ATOM 1617 C C . GLU A 1 222 ? -2.231 11.789 -13.994 1.00 83.31 222 GLU A C 1
ATOM 1619 O O . GLU A 1 222 ? -1.689 12.433 -13.091 1.00 83.31 222 GLU A O 1
ATOM 1624 N N . HIS A 1 223 ? -1.623 10.738 -14.553 1.00 85.31 223 HIS A N 1
ATOM 1625 C CA . HIS A 1 223 ? -0.371 10.170 -14.047 1.00 85.31 223 HIS A CA 1
ATOM 1626 C C . HIS A 1 223 ? 0.763 10.137 -15.078 1.00 85.31 223 HIS A C 1
ATOM 1628 O O . HIS A 1 223 ? 1.860 9.672 -14.756 1.00 85.31 223 HIS A O 1
ATOM 1634 N N . ASP A 1 224 ? 0.560 10.701 -16.270 1.00 86.56 224 ASP A N 1
ATOM 1635 C CA . ASP A 1 224 ? 1.514 10.742 -17.384 1.00 86.56 224 ASP A CA 1
ATOM 1636 C C . ASP A 1 224 ? 2.911 11.272 -16.992 1.00 86.56 224 ASP A C 1
ATOM 1638 O O . ASP A 1 224 ? 3.946 10.660 -17.284 1.00 86.56 224 ASP A O 1
ATOM 1642 N N . LYS A 1 225 ? 2.974 12.393 -16.269 1.00 89.88 225 LYS A N 1
ATOM 1643 C CA . LYS A 1 225 ? 4.218 13.050 -15.846 1.00 89.88 225 LYS A CA 1
ATOM 1644 C C . LYS A 1 225 ? 4.983 12.197 -14.847 1.00 89.88 225 LYS A C 1
ATOM 1646 O O . LYS A 1 225 ? 6.205 12.079 -14.935 1.00 89.88 225 LYS A O 1
ATOM 1651 N N . ARG A 1 226 ? 4.273 11.580 -13.901 1.00 88.31 226 ARG A N 1
ATOM 1652 C CA . ARG A 1 226 ? 4.900 10.732 -12.883 1.00 88.31 226 ARG A CA 1
ATOM 1653 C C . ARG A 1 226 ? 5.335 9.401 -13.489 1.00 88.31 226 ARG A C 1
ATOM 1655 O O . ARG A 1 226 ? 6.479 9.006 -13.289 1.00 88.31 226 ARG A O 1
ATOM 1662 N N . ALA A 1 227 ? 4.493 8.771 -14.305 1.00 88.50 227 ALA A N 1
ATOM 1663 C CA . ALA A 1 227 ? 4.814 7.533 -15.010 1.00 88.50 227 ALA A CA 1
ATOM 1664 C C . ALA A 1 227 ? 5.995 7.705 -15.980 1.00 88.50 227 ALA A C 1
ATOM 1666 O O . ALA A 1 227 ? 6.905 6.877 -16.004 1.00 88.50 227 ALA A O 1
ATOM 1667 N N . SER A 1 228 ? 6.048 8.809 -16.734 1.00 88.94 228 SER A N 1
ATOM 1668 C CA . SER A 1 228 ? 7.178 9.105 -17.626 1.00 88.94 228 SER A CA 1
ATOM 1669 C C . SER A 1 228 ? 8.484 9.351 -16.868 1.00 88.94 228 SER A C 1
ATOM 1671 O O . SER A 1 228 ? 9.535 8.902 -17.328 1.00 88.94 228 SER A O 1
ATOM 1673 N N . LYS A 1 229 ? 8.437 10.002 -15.696 1.00 91.00 229 LYS A N 1
ATOM 1674 C CA . LYS A 1 229 ? 9.603 10.132 -14.809 1.00 91.00 229 LYS A CA 1
ATOM 1675 C C . LYS A 1 229 ? 10.083 8.758 -14.327 1.00 91.00 229 LYS A C 1
ATOM 1677 O O . LYS A 1 229 ? 11.253 8.439 -14.515 1.00 91.00 229 LYS A O 1
ATOM 1682 N N . ARG A 1 230 ? 9.182 7.912 -13.815 1.00 88.12 230 ARG A N 1
ATOM 1683 C CA . ARG A 1 230 ? 9.527 6.554 -13.351 1.00 88.12 230 ARG A CA 1
ATOM 1684 C C . ARG A 1 230 ? 10.051 5.646 -14.464 1.00 88.12 230 ARG A C 1
ATOM 1686 O O . ARG A 1 230 ? 10.937 4.838 -14.223 1.00 88.12 230 ARG A O 1
ATOM 1693 N N . LEU A 1 231 ? 9.584 5.806 -15.704 1.00 89.81 231 LEU A N 1
ATOM 1694 C CA . LEU A 1 231 ? 10.148 5.092 -16.857 1.00 89.81 231 LEU A CA 1
ATOM 1695 C C . LEU A 1 231 ? 11.584 5.512 -17.188 1.00 89.81 231 LEU A C 1
ATOM 1697 O O . LEU A 1 231 ? 12.340 4.688 -17.700 1.00 89.81 231 LEU A O 1
ATOM 1701 N N . LYS A 1 232 ? 11.962 6.774 -16.940 1.00 90.00 232 LYS A N 1
ATOM 1702 C CA . LYS A 1 232 ? 13.356 7.220 -17.087 1.00 90.00 232 LYS A CA 1
ATOM 1703 C C . LYS A 1 232 ? 14.226 6.618 -15.990 1.00 90.00 232 LYS A C 1
ATOM 1705 O O . LYS A 1 232 ? 15.240 6.020 -16.314 1.00 90.00 232 LYS A O 1
ATOM 1710 N N . GLU A 1 233 ? 13.770 6.682 -14.741 1.00 86.94 233 GLU A N 1
ATOM 1711 C CA . GLU A 1 233 ? 14.463 6.074 -13.595 1.00 86.94 233 GLU A CA 1
ATOM 1712 C C . GLU A 1 233 ? 14.649 4.560 -13.777 1.00 86.94 233 GLU A C 1
ATOM 1714 O O . GLU A 1 233 ? 15.725 4.032 -13.513 1.00 86.94 233 GLU A O 1
ATOM 1719 N N . LEU A 1 234 ? 13.635 3.863 -14.302 1.00 86.56 234 LEU A N 1
ATOM 1720 C CA . LEU A 1 234 ? 13.735 2.439 -14.615 1.00 86.56 234 LEU A CA 1
ATOM 1721 C C . LEU A 1 234 ? 14.815 2.157 -15.666 1.00 86.56 234 LEU A C 1
ATOM 1723 O O . LEU A 1 234 ? 15.604 1.238 -15.481 1.00 86.56 234 LEU A O 1
ATOM 1727 N N . ARG A 1 235 ? 14.874 2.950 -16.744 1.00 87.50 235 ARG A N 1
ATOM 1728 C CA . ARG A 1 235 ? 15.926 2.808 -17.765 1.00 87.50 235 ARG A CA 1
ATOM 1729 C C . ARG A 1 235 ? 17.310 3.076 -17.188 1.00 87.50 235 ARG A C 1
ATOM 1731 O O . ARG A 1 235 ? 18.230 2.329 -17.472 1.00 87.50 235 ARG A O 1
ATOM 1738 N N . GLU A 1 236 ? 17.445 4.102 -16.351 1.00 84.69 236 GLU A N 1
ATOM 1739 C CA . GLU A 1 236 ? 18.708 4.404 -15.671 1.00 84.69 236 GLU A CA 1
ATOM 1740 C C . GLU A 1 236 ? 19.152 3.254 -14.756 1.00 84.69 236 GLU A C 1
ATOM 1742 O O . GLU A 1 236 ? 20.336 2.923 -14.724 1.00 84.69 236 GLU A O 1
ATOM 1747 N N . ALA A 1 237 ? 18.223 2.612 -14.037 1.00 79.69 237 ALA A N 1
ATOM 1748 C CA . ALA A 1 237 ? 18.532 1.418 -13.255 1.00 79.69 237 ALA A CA 1
ATOM 1749 C C . ALA A 1 237 ? 18.921 0.229 -14.143 1.00 79.69 237 ALA A C 1
ATOM 1751 O O . ALA A 1 237 ? 19.910 -0.433 -13.851 1.00 79.69 237 ALA A O 1
ATOM 1752 N N . GLU A 1 238 ? 18.195 -0.024 -15.235 1.00 82.69 238 GLU A N 1
ATOM 1753 C CA . GLU A 1 238 ? 18.521 -1.089 -16.194 1.00 82.69 238 GLU A CA 1
ATOM 1754 C C . GLU A 1 238 ? 19.913 -0.891 -16.809 1.00 82.69 238 GLU A C 1
ATOM 1756 O O . GLU A 1 238 ? 20.683 -1.847 -16.894 1.00 82.69 238 GLU A O 1
ATOM 1761 N N . ASP A 1 239 ? 20.266 0.346 -17.166 1.00 81.88 239 ASP A N 1
ATOM 1762 C CA . ASP A 1 239 ? 21.581 0.697 -17.703 1.00 81.88 239 ASP A CA 1
ATOM 1763 C C . ASP A 1 239 ? 22.694 0.486 -16.660 1.00 81.88 239 ASP A C 1
ATOM 1765 O O . ASP A 1 239 ? 23.760 -0.020 -17.011 1.00 81.88 239 ASP A O 1
ATOM 1769 N N . ARG A 1 240 ? 22.451 0.802 -15.375 1.00 73.50 240 ARG A N 1
ATOM 1770 C CA . ARG A 1 240 ? 23.406 0.559 -14.269 1.00 73.50 240 ARG A CA 1
ATOM 1771 C C . ARG A 1 240 ? 23.584 -0.924 -13.937 1.00 73.50 240 ARG A C 1
ATOM 1773 O O . ARG A 1 240 ? 24.692 -1.361 -13.634 1.00 73.50 240 ARG A O 1
ATOM 1780 N N . VAL A 1 241 ? 22.510 -1.714 -14.005 1.00 72.75 241 VAL A N 1
ATOM 1781 C CA . VAL A 1 241 ? 22.595 -3.180 -13.885 1.00 72.75 241 VAL A CA 1
ATOM 1782 C C . VAL A 1 241 ? 23.387 -3.746 -15.070 1.00 72.75 241 VAL A C 1
ATOM 1784 O O . VAL A 1 241 ? 24.283 -4.566 -14.882 1.00 72.75 241 VAL A O 1
ATOM 1787 N N . ALA A 1 242 ? 23.119 -3.272 -16.292 1.00 71.06 242 ALA A N 1
ATOM 1788 C CA . ALA A 1 242 ? 23.811 -3.718 -17.500 1.00 71.06 242 ALA A CA 1
ATOM 1789 C C . ALA A 1 242 ? 25.293 -3.293 -17.558 1.00 71.06 242 ALA A C 1
ATOM 1791 O O . ALA A 1 242 ? 26.110 -4.038 -18.105 1.00 71.06 242 ALA A O 1
ATOM 1792 N N . SER A 1 243 ? 25.658 -2.133 -16.993 1.00 66.56 243 SER A N 1
ATOM 1793 C CA . SER A 1 243 ? 27.053 -1.673 -16.886 1.00 66.56 243 SER A CA 1
ATOM 1794 C C . SER A 1 243 ? 27.870 -2.453 -15.853 1.00 66.56 243 SER A C 1
ATOM 1796 O O . SER A 1 243 ? 29.098 -2.374 -15.871 1.00 66.56 243 SER A O 1
ATOM 1798 N N . GLY A 1 244 ? 27.217 -3.259 -15.008 1.00 58.69 244 GLY A N 1
ATOM 1799 C CA . GLY A 1 244 ? 27.874 -4.057 -13.977 1.00 58.69 244 GLY A CA 1
ATOM 1800 C C . GLY A 1 244 ? 28.271 -3.258 -12.733 1.00 58.69 244 GLY A C 1
ATOM 1801 O O . GLY A 1 244 ? 29.066 -3.758 -11.943 1.00 58.69 244 GLY A O 1
ATOM 1802 N N . ASP A 1 245 ? 27.708 -2.061 -12.531 1.00 52.94 245 ASP A N 1
ATOM 1803 C CA . ASP A 1 245 ? 27.937 -1.219 -11.342 1.00 52.94 245 ASP A CA 1
ATOM 1804 C C . ASP A 1 245 ? 27.074 -1.642 -10.127 1.00 52.94 245 ASP A C 1
ATOM 1806 O O . ASP A 1 245 ? 26.921 -0.893 -9.160 1.00 52.94 245 ASP A O 1
ATOM 1810 N N . GLY A 1 246 ? 26.491 -2.847 -10.163 1.00 50.06 246 GLY A N 1
ATOM 1811 C CA . GLY A 1 246 ? 25.675 -3.421 -9.091 1.00 50.06 246 GLY A CA 1
ATOM 1812 C C . GLY A 1 246 ? 26.367 -4.536 -8.295 1.00 50.06 246 GLY A C 1
ATOM 1813 O O . GLY A 1 246 ? 27.356 -5.107 -8.749 1.00 50.06 246 GLY A O 1
ATOM 1814 N N . PRO A 1 247 ? 25.853 -4.872 -7.094 1.00 42.91 247 PRO A N 1
ATOM 1815 C CA . PRO A 1 247 ? 26.451 -5.882 -6.215 1.00 42.91 247 PRO A CA 1
ATOM 1816 C C . PRO A 1 247 ? 26.340 -7.333 -6.725 1.00 42.91 247 PRO A C 1
ATOM 1818 O O . PRO A 1 247 ? 26.972 -8.211 -6.141 1.00 42.91 247 PRO A O 1
ATOM 1821 N N . SER A 1 248 ? 25.595 -7.606 -7.800 1.00 41.75 248 SER A N 1
ATOM 1822 C CA . SER A 1 248 ? 25.559 -8.907 -8.481 1.00 41.75 248 SER A CA 1
ATOM 1823 C C . SER A 1 248 ? 26.248 -8.781 -9.843 1.00 41.75 248 SER A C 1
ATOM 1825 O O . SER A 1 248 ? 25.849 -8.022 -10.724 1.00 41.75 248 SER A O 1
ATOM 1827 N N . GLY A 1 249 ? 27.387 -9.463 -9.961 1.00 41.59 249 GLY A N 1
ATOM 1828 C CA . GLY A 1 249 ? 28.312 -9.318 -11.075 1.00 41.59 249 GLY A CA 1
ATOM 1829 C C . GLY A 1 249 ? 27.794 -9.854 -12.408 1.00 41.59 249 GLY A C 1
ATOM 1830 O O . GLY A 1 249 ? 26.999 -10.778 -12.446 1.00 41.59 249 GLY A O 1
ATOM 1831 N N . LYS A 1 250 ? 28.374 -9.283 -13.475 1.00 39.59 250 LYS A N 1
ATOM 1832 C CA . LYS A 1 250 ? 28.361 -9.665 -14.901 1.00 39.59 250 LYS A CA 1
ATOM 1833 C C . LYS A 1 250 ? 26.986 -10.038 -15.487 1.00 39.59 250 LYS A C 1
ATOM 1835 O O . LYS A 1 250 ? 26.409 -11.040 -15.088 1.00 39.59 250 LYS A O 1
ATOM 1840 N N . PRO A 1 251 ? 26.520 -9.345 -16.545 1.00 45.62 251 PRO A N 1
ATOM 1841 C CA . PRO A 1 251 ? 25.313 -9.765 -17.246 1.00 45.62 251 PRO A CA 1
ATOM 1842 C C . PRO A 1 251 ? 25.501 -11.199 -17.746 1.00 45.62 251 PRO A C 1
ATOM 1844 O O . PRO A 1 251 ? 26.430 -11.479 -18.513 1.00 45.62 251 PRO A O 1
ATOM 1847 N N . ASP A 1 252 ? 24.636 -12.105 -17.290 1.00 45.78 252 ASP A N 1
ATOM 1848 C CA . ASP A 1 252 ? 24.624 -13.480 -17.759 1.00 45.78 252 ASP A CA 1
ATOM 1849 C C . ASP A 1 252 ? 24.498 -13.461 -19.283 1.00 45.78 252 ASP A C 1
ATOM 1851 O O . ASP A 1 252 ? 23.508 -13.006 -19.864 1.00 45.78 252 ASP A O 1
ATOM 1855 N N . LEU A 1 253 ? 25.540 -13.968 -19.943 1.00 47.84 253 LEU A N 1
ATOM 1856 C CA . LEU A 1 253 ? 25.673 -14.063 -21.398 1.00 47.84 253 LEU A CA 1
ATOM 1857 C C . LEU A 1 253 ? 24.466 -14.770 -22.053 1.00 47.84 253 LEU A C 1
ATOM 1859 O O . LEU A 1 253 ? 24.219 -14.607 -23.249 1.00 47.84 253 LEU A O 1
ATOM 1863 N N . ALA A 1 254 ? 23.698 -15.520 -21.258 1.00 45.03 254 ALA A N 1
ATOM 1864 C CA . ALA A 1 254 ? 22.445 -16.160 -21.627 1.00 45.03 254 ALA A CA 1
ATOM 1865 C C . ALA A 1 254 ? 21.334 -15.162 -22.011 1.00 45.03 254 ALA A C 1
ATOM 1867 O O . ALA A 1 254 ? 20.594 -15.425 -22.958 1.00 45.03 254 ALA A O 1
ATOM 1868 N N . TYR A 1 255 ? 21.240 -13.997 -21.360 1.00 48.84 255 TYR A N 1
ATOM 1869 C CA . TYR A 1 255 ? 20.174 -13.023 -21.634 1.00 48.84 255 TYR A CA 1
ATOM 1870 C C . TYR A 1 255 ? 20.490 -12.107 -22.816 1.00 48.84 255 TYR A C 1
ATOM 1872 O O . TYR A 1 255 ? 19.604 -11.837 -23.624 1.00 48.84 255 TYR A O 1
ATOM 1880 N N . ALA A 1 256 ? 21.759 -11.733 -23.019 1.00 47.94 256 ALA A N 1
ATOM 1881 C CA . ALA A 1 256 ? 22.181 -11.059 -24.252 1.00 47.94 256 ALA A CA 1
ATOM 1882 C C . ALA A 1 256 ? 21.929 -11.940 -25.493 1.00 47.94 256 ALA A C 1
ATOM 1884 O O . ALA A 1 256 ? 21.558 -11.438 -26.556 1.00 47.94 256 ALA A O 1
ATOM 1885 N N . ALA A 1 257 ? 22.072 -13.263 -25.348 1.00 44.62 257 ALA A N 1
ATOM 1886 C CA . ALA A 1 257 ? 21.731 -14.225 -26.390 1.00 44.62 257 ALA A CA 1
ATOM 1887 C C . ALA A 1 257 ? 20.211 -14.394 -26.563 1.00 44.62 257 ALA A C 1
ATOM 1889 O O . ALA A 1 257 ? 19.744 -14.464 -27.698 1.00 44.62 257 ALA A O 1
ATOM 1890 N N . ALA A 1 258 ? 19.429 -14.414 -25.478 1.00 45.12 258 ALA A N 1
ATOM 1891 C CA . ALA A 1 258 ? 17.973 -14.555 -25.539 1.00 45.12 258 ALA A CA 1
ATOM 1892 C C . ALA A 1 258 ? 17.296 -13.339 -26.191 1.00 45.12 258 ALA A C 1
ATOM 1894 O O . ALA A 1 258 ? 16.444 -13.502 -27.066 1.00 45.12 258 ALA A O 1
ATOM 1895 N N . ASP A 1 259 ? 17.724 -12.126 -25.842 1.00 43.72 259 ASP A N 1
ATOM 1896 C CA . ASP A 1 259 ? 17.154 -10.894 -26.393 1.00 43.72 259 ASP A CA 1
ATOM 1897 C C . ASP A 1 259 ? 17.558 -10.696 -27.867 1.00 43.72 259 ASP A C 1
ATOM 1899 O O . ASP A 1 259 ? 16.765 -10.234 -28.696 1.00 43.72 259 ASP A O 1
ATOM 1903 N N . ALA A 1 260 ? 18.759 -11.157 -28.245 1.00 50.34 260 ALA A N 1
ATOM 1904 C CA . ALA A 1 260 ? 19.178 -11.266 -29.641 1.00 50.34 260 ALA A CA 1
ATOM 1905 C C . ALA A 1 260 ? 18.351 -12.308 -30.414 1.00 50.34 260 ALA A C 1
ATOM 1907 O O . ALA A 1 260 ? 17.970 -12.056 -31.561 1.00 50.34 260 ALA A O 1
ATOM 1908 N N . LEU A 1 261 ? 18.020 -13.444 -29.791 1.00 49.19 261 LEU A N 1
ATOM 1909 C CA . LEU A 1 261 ? 17.249 -14.520 -30.409 1.00 49.19 261 LEU A CA 1
ATOM 1910 C C . LEU A 1 261 ? 15.787 -14.119 -30.627 1.00 49.19 261 LEU A C 1
ATOM 1912 O O . LEU A 1 261 ? 15.262 -14.317 -31.720 1.00 49.19 261 LEU A O 1
ATOM 1916 N N . VAL A 1 262 ? 15.142 -13.482 -29.647 1.00 53.72 262 VAL A N 1
ATOM 1917 C CA . VAL A 1 262 ? 13.756 -13.001 -29.781 1.00 53.72 262 VAL A CA 1
ATOM 1918 C C . VAL A 1 262 ? 13.671 -11.897 -30.834 1.00 53.72 262 VAL A C 1
ATOM 1920 O O . VAL A 1 262 ? 12.793 -11.940 -31.699 1.00 53.72 262 VAL A O 1
ATOM 1923 N N . ASN A 1 263 ? 14.629 -10.962 -30.858 1.00 53.38 263 ASN A N 1
ATOM 1924 C CA . ASN A 1 263 ? 14.704 -9.967 -31.929 1.00 53.38 263 ASN A CA 1
ATOM 1925 C C . ASN A 1 263 ? 14.965 -10.597 -33.304 1.00 53.38 263 ASN A C 1
ATOM 1927 O O . ASN A 1 263 ? 14.418 -10.125 -34.302 1.00 53.38 263 ASN A O 1
ATOM 1931 N N . ALA A 1 264 ? 15.791 -11.642 -33.386 1.00 52.31 264 ALA A N 1
ATOM 1932 C CA . ALA A 1 264 ? 16.058 -12.357 -34.630 1.00 52.31 264 ALA A CA 1
ATOM 1933 C C . ALA A 1 264 ? 14.828 -13.137 -35.118 1.00 52.31 264 ALA A C 1
ATOM 1935 O O . ALA A 1 264 ? 14.535 -13.112 -36.313 1.00 52.31 264 ALA A O 1
ATOM 1936 N N . VAL A 1 265 ? 14.069 -13.757 -34.210 1.00 57.31 265 VAL A N 1
ATOM 1937 C CA . VAL A 1 265 ? 12.824 -14.472 -34.518 1.00 57.31 265 VAL A CA 1
ATOM 1938 C C . VAL A 1 265 ? 11.745 -13.498 -34.986 1.00 57.31 265 VAL A C 1
ATOM 1940 O O . VAL A 1 265 ? 11.172 -13.713 -36.051 1.00 57.31 265 VAL A O 1
ATOM 1943 N N . LEU A 1 266 ? 11.520 -12.379 -34.286 1.00 56.78 266 LEU A N 1
ATOM 1944 C CA . LEU A 1 266 ? 10.536 -11.373 -34.713 1.00 56.78 266 LEU A CA 1
ATOM 1945 C C . LEU A 1 266 ? 10.889 -10.766 -36.080 1.00 56.78 266 LEU A C 1
ATOM 1947 O O . LEU A 1 266 ? 10.025 -10.620 -36.947 1.00 56.78 266 LEU A O 1
ATOM 1951 N N . LYS A 1 267 ? 12.172 -10.449 -36.306 1.00 58.56 267 LYS A N 1
ATOM 1952 C CA . LYS A 1 267 ? 12.653 -9.929 -37.598 1.00 58.56 267 LYS A CA 1
ATOM 1953 C C . LYS A 1 267 ? 12.569 -10.988 -38.699 1.00 58.56 267 LYS A C 1
ATOM 1955 O O . LYS A 1 267 ? 12.230 -10.653 -39.832 1.00 58.56 267 LYS A O 1
ATOM 1960 N N . GLY A 1 268 ? 12.823 -12.255 -38.374 1.00 60.72 268 GLY A N 1
ATOM 1961 C CA . GLY A 1 268 ? 12.665 -13.388 -39.284 1.00 60.72 268 GLY A CA 1
ATOM 1962 C C . GLY A 1 268 ? 11.213 -13.585 -39.714 1.00 60.72 268 GLY A C 1
ATOM 1963 O O . GLY A 1 268 ? 10.937 -13.675 -40.909 1.00 60.72 268 GLY A O 1
ATOM 1964 N N . VAL A 1 269 ? 10.274 -13.552 -38.764 1.00 66.56 269 VAL A N 1
ATOM 1965 C CA . VAL A 1 269 ? 8.831 -13.638 -39.035 1.00 66.56 269 VAL A CA 1
ATOM 1966 C C . VAL A 1 269 ? 8.371 -12.466 -39.901 1.00 66.56 269 VAL A C 1
ATOM 1968 O O . VAL A 1 269 ? 7.668 -12.683 -40.886 1.00 66.56 269 VAL A O 1
ATOM 1971 N N . PHE A 1 270 ? 8.831 -11.242 -39.626 1.00 66.50 270 PHE A N 1
ATOM 1972 C CA . PHE A 1 270 ? 8.511 -10.081 -40.460 1.00 66.50 270 PHE A CA 1
ATOM 1973 C C . PHE A 1 270 ? 9.010 -10.246 -41.904 1.00 66.50 270 PHE A C 1
ATOM 1975 O O . PHE A 1 270 ? 8.265 -9.998 -42.848 1.00 66.50 270 PHE A O 1
ATOM 1982 N N . VAL A 1 271 ? 10.241 -10.726 -42.107 1.00 63.47 271 VAL A N 1
ATOM 1983 C CA . VAL A 1 271 ? 10.780 -10.982 -43.455 1.00 63.47 271 VAL A CA 1
ATOM 1984 C C . VAL A 1 271 ? 9.991 -12.084 -44.170 1.00 63.47 271 VAL A C 1
ATOM 1986 O O . VAL A 1 271 ? 9.689 -11.950 -45.356 1.00 63.47 271 VAL A O 1
ATOM 1989 N N . ILE A 1 272 ? 9.605 -13.150 -43.470 1.00 65.19 272 ILE A N 1
ATOM 1990 C CA . ILE A 1 272 ? 8.812 -14.234 -44.060 1.00 65.19 272 ILE A CA 1
ATOM 1991 C C . ILE A 1 272 ? 7.422 -13.722 -44.466 1.00 65.19 272 ILE A C 1
ATOM 1993 O O . ILE A 1 272 ? 7.017 -13.910 -45.613 1.00 65.19 272 ILE A O 1
ATOM 1997 N N . VAL A 1 273 ? 6.721 -13.015 -43.579 1.00 67.62 273 VAL A N 1
ATOM 1998 C CA . VAL A 1 273 ? 5.342 -12.552 -43.808 1.00 67.62 273 VAL A CA 1
ATOM 1999 C C . VAL A 1 273 ? 5.266 -11.394 -44.807 1.00 67.62 273 VAL A C 1
ATOM 2001 O O . VAL A 1 273 ? 4.338 -11.347 -45.606 1.00 67.62 273 VAL A O 1
ATOM 2004 N N . VAL A 1 274 ? 6.232 -10.473 -44.804 1.00 63.84 274 VAL A N 1
ATOM 2005 C CA . VAL A 1 274 ? 6.190 -9.262 -45.647 1.00 63.84 274 VAL A CA 1
ATOM 2006 C C . VAL A 1 274 ? 6.920 -9.448 -46.975 1.00 63.84 274 VAL A C 1
ATOM 2008 O O . VAL A 1 274 ? 6.547 -8.835 -47.974 1.00 63.84 274 VAL A O 1
ATOM 2011 N N . VAL A 1 275 ? 7.954 -10.293 -47.028 1.00 61.69 275 VAL A N 1
ATOM 2012 C CA . VAL A 1 275 ? 8.767 -10.465 -48.242 1.00 61.69 275 VAL A CA 1
ATOM 2013 C C . VAL A 1 275 ? 8.490 -11.803 -48.912 1.00 61.69 275 VAL A C 1
ATOM 2015 O O . VAL A 1 275 ? 8.236 -11.829 -50.116 1.00 61.69 275 VAL A O 1
ATOM 2018 N N . VAL A 1 276 ? 8.519 -12.914 -48.173 1.00 61.81 276 VAL A N 1
ATOM 2019 C CA . VAL A 1 276 ? 8.450 -14.259 -48.771 1.00 61.81 276 VAL A CA 1
ATOM 2020 C C . VAL A 1 276 ? 7.021 -14.623 -49.173 1.00 61.81 276 VAL A C 1
ATOM 2022 O O . VAL A 1 276 ? 6.794 -14.978 -50.329 1.00 61.81 276 VAL A O 1
ATOM 2025 N N . VAL A 1 277 ? 6.055 -14.474 -48.265 1.00 65.94 277 VAL A N 1
ATOM 2026 C CA . VAL A 1 277 ? 4.641 -14.815 -48.501 1.00 65.94 277 VAL A CA 1
ATOM 2027 C C . VAL A 1 277 ? 4.039 -14.007 -49.667 1.00 65.94 277 VAL A C 1
ATOM 2029 O O . VAL A 1 277 ? 3.480 -14.625 -50.578 1.00 65.94 277 VAL A O 1
ATOM 2032 N N . PRO A 1 278 ? 4.230 -12.674 -49.771 1.00 57.78 278 PRO A N 1
ATOM 2033 C CA . PRO A 1 278 ? 3.694 -11.894 -50.886 1.00 57.78 278 PRO A CA 1
ATOM 2034 C C . PRO A 1 278 ? 4.426 -12.179 -52.203 1.00 57.78 278 PRO A C 1
ATOM 2036 O O . PRO A 1 278 ? 3.804 -12.190 -53.264 1.00 57.78 278 PRO A O 1
ATOM 2039 N N . SER A 1 279 ? 5.731 -12.482 -52.157 1.00 59.47 279 SER A N 1
ATOM 2040 C CA . SER A 1 279 ? 6.499 -12.880 -53.350 1.00 59.47 279 SER A CA 1
ATOM 2041 C C . SER A 1 279 ? 6.083 -14.251 -53.893 1.00 59.47 279 SER A C 1
ATOM 2043 O O . SER A 1 279 ? 6.184 -14.481 -55.100 1.00 59.47 279 SER A O 1
ATOM 2045 N N . PHE A 1 280 ? 5.624 -15.157 -53.024 1.00 58.94 280 PHE A N 1
ATOM 2046 C CA . PHE A 1 280 ? 5.171 -16.492 -53.412 1.00 58.94 280 PHE A CA 1
ATOM 2047 C C . PHE A 1 280 ? 3.725 -16.477 -53.931 1.00 58.94 280 PHE A C 1
ATOM 2049 O O . PHE A 1 280 ? 3.451 -17.076 -54.969 1.00 58.94 280 PHE A O 1
ATOM 2056 N N . LEU A 1 281 ? 2.828 -15.730 -53.273 1.00 59.19 281 LEU A N 1
ATOM 2057 C CA . LEU A 1 281 ? 1.420 -15.587 -53.673 1.00 59.19 281 LEU A CA 1
ATOM 2058 C C . LEU A 1 281 ? 1.229 -14.739 -54.942 1.00 59.19 281 LEU A C 1
ATOM 2060 O O . LEU A 1 281 ? 0.318 -14.999 -55.720 1.00 59.19 281 LEU A O 1
ATOM 2064 N N . ALA A 1 282 ? 2.096 -13.753 -55.195 1.00 55.88 282 ALA A N 1
ATOM 2065 C CA . ALA A 1 282 ? 1.952 -12.810 -56.310 1.00 55.88 282 ALA A CA 1
ATOM 2066 C C . ALA A 1 282 ? 3.063 -12.940 -57.373 1.00 55.88 282 ALA A C 1
ATOM 2068 O O . ALA A 1 282 ? 3.437 -11.953 -58.017 1.00 55.88 282 ALA A O 1
ATOM 2069 N N . ARG A 1 283 ? 3.577 -14.164 -57.577 1.00 51.12 283 ARG A N 1
ATOM 2070 C CA . ARG A 1 283 ? 4.775 -14.501 -58.381 1.00 51.12 283 ARG A CA 1
ATOM 2071 C C . ARG A 1 283 ? 4.767 -13.975 -59.832 1.00 51.12 283 ARG A C 1
ATOM 2073 O O . ARG A 1 283 ? 5.839 -13.808 -60.410 1.00 51.12 283 ARG A O 1
ATOM 2080 N N . ASN A 1 284 ? 3.595 -13.648 -60.391 1.00 53.72 284 ASN A N 1
ATOM 2081 C CA . ASN A 1 284 ? 3.415 -13.160 -61.769 1.00 53.72 284 ASN A CA 1
ATOM 2082 C C . ASN A 1 284 ? 2.960 -11.694 -61.913 1.00 53.72 284 ASN A C 1
ATOM 2084 O O . ASN A 1 284 ? 2.653 -11.257 -63.021 1.00 53.72 284 ASN A O 1
ATOM 2088 N N . THR A 1 285 ? 2.948 -10.893 -60.843 1.00 60.06 285 THR A N 1
ATOM 2089 C CA . THR A 1 285 ? 2.493 -9.491 -60.925 1.00 60.06 285 THR A CA 1
ATOM 2090 C C . THR A 1 285 ? 3.652 -8.493 -60.836 1.00 60.06 285 THR A C 1
ATOM 2092 O O . THR A 1 285 ? 4.630 -8.693 -60.113 1.00 60.06 285 THR A O 1
ATOM 2095 N N . ARG A 1 286 ? 3.548 -7.367 -61.563 1.00 57.34 286 ARG A N 1
ATOM 2096 C CA . ARG A 1 286 ? 4.526 -6.256 -61.500 1.00 57.34 286 ARG A CA 1
ATOM 2097 C C . ARG A 1 286 ? 4.654 -5.670 -60.083 1.00 57.34 286 ARG A C 1
ATOM 2099 O O . ARG A 1 286 ? 5.706 -5.136 -59.738 1.00 57.34 286 ARG A O 1
ATOM 2106 N N . PHE A 1 287 ? 3.627 -5.854 -59.252 1.00 54.34 287 PHE A N 1
ATOM 2107 C CA . PHE A 1 287 ? 3.575 -5.423 -57.857 1.00 54.34 287 PHE A CA 1
ATOM 2108 C C . PHE A 1 287 ? 4.596 -6.154 -56.972 1.00 54.34 287 PHE A C 1
ATOM 2110 O O . PHE A 1 287 ? 5.293 -5.512 -56.194 1.00 54.34 287 PHE A O 1
ATOM 2117 N N . ALA A 1 288 ? 4.786 -7.466 -57.154 1.00 54.47 288 ALA A N 1
ATOM 2118 C CA . ALA A 1 288 ? 5.754 -8.239 -56.368 1.00 54.47 288 ALA A CA 1
ATOM 2119 C C . ALA A 1 288 ? 7.209 -7.794 -56.607 1.00 54.47 288 ALA A C 1
ATOM 2121 O O . ALA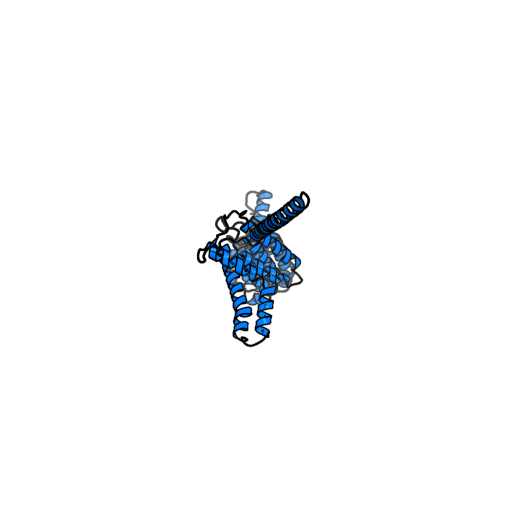 A 1 288 ? 8.026 -7.784 -55.686 1.00 54.47 288 ALA A O 1
ATOM 2122 N N . ARG A 1 289 ? 7.545 -7.359 -57.831 1.00 57.56 289 ARG A N 1
ATOM 2123 C CA . ARG A 1 289 ? 8.879 -6.807 -58.133 1.00 57.56 289 ARG A CA 1
ATOM 2124 C C . ARG A 1 289 ? 9.077 -5.423 -57.514 1.00 57.56 289 ARG A C 1
ATOM 2126 O O . ARG A 1 289 ? 10.149 -5.170 -56.974 1.00 57.56 289 ARG A O 1
ATOM 2133 N N . ALA A 1 290 ? 8.048 -4.573 -57.544 1.00 59.28 290 ALA A N 1
ATOM 2134 C CA . ALA A 1 290 ? 8.088 -3.242 -56.942 1.00 59.28 290 ALA A CA 1
ATOM 2135 C C . ALA A 1 290 ? 8.174 -3.304 -55.408 1.00 59.28 290 ALA A C 1
ATOM 2137 O O . ALA A 1 290 ? 9.014 -2.631 -54.817 1.00 59.28 290 ALA A O 1
ATOM 2138 N N . VAL A 1 291 ? 7.384 -4.170 -54.765 1.00 57.84 291 VAL A N 1
ATOM 2139 C CA . VAL A 1 291 ? 7.426 -4.382 -53.308 1.00 57.84 291 VAL A CA 1
ATOM 2140 C C . VAL A 1 291 ? 8.775 -4.947 -52.877 1.00 57.84 291 VAL A C 1
ATOM 2142 O O . VAL A 1 291 ? 9.326 -4.494 -51.881 1.00 57.84 291 VAL A O 1
ATOM 2145 N N . ARG A 1 292 ? 9.369 -5.866 -53.648 1.00 57.94 292 ARG A N 1
ATOM 2146 C CA . ARG A 1 292 ? 10.714 -6.386 -53.370 1.00 57.94 292 ARG A CA 1
ATOM 2147 C C . ARG A 1 292 ? 11.786 -5.297 -53.458 1.00 57.94 292 ARG A C 1
ATOM 2149 O O . ARG A 1 292 ? 12.622 -5.224 -52.566 1.00 57.94 292 ARG A O 1
ATOM 2156 N N . ASP A 1 293 ? 11.761 -4.437 -54.474 1.00 57.75 293 ASP A N 1
ATOM 2157 C CA . ASP A 1 293 ? 12.759 -3.365 -54.617 1.00 57.75 293 ASP A CA 1
ATOM 2158 C C . ASP A 1 293 ? 12.579 -2.253 -53.573 1.00 57.75 293 ASP A C 1
ATOM 2160 O O . ASP A 1 293 ? 13.565 -1.738 -53.044 1.00 57.75 293 ASP A O 1
ATOM 2164 N N . VAL A 1 294 ? 11.335 -1.914 -53.221 1.00 58.09 294 VAL A N 1
ATOM 2165 C CA . VAL A 1 294 ? 11.025 -0.952 -52.151 1.00 58.09 294 VAL A CA 1
ATOM 2166 C C . VAL A 1 294 ? 11.399 -1.527 -50.787 1.00 58.09 294 VAL A C 1
ATOM 2168 O O . VAL A 1 294 ? 12.076 -0.850 -50.016 1.00 58.09 294 VAL A O 1
ATOM 2171 N N . ALA A 1 295 ? 11.071 -2.793 -50.515 1.00 57.34 295 ALA A N 1
ATOM 2172 C CA . ALA A 1 295 ? 11.496 -3.484 -49.305 1.00 57.34 295 ALA A CA 1
ATOM 2173 C C . ALA A 1 295 ? 13.025 -3.541 -49.221 1.00 57.34 295 ALA A C 1
ATOM 2175 O O . ALA A 1 295 ? 13.581 -3.194 -48.190 1.00 57.34 295 ALA A O 1
ATOM 2176 N N . TRP A 1 296 ? 13.747 -3.871 -50.294 1.00 56.56 296 TRP A N 1
ATOM 2177 C CA . TRP A 1 296 ? 15.217 -3.881 -50.281 1.00 56.56 296 TRP A CA 1
ATOM 2178 C C . TRP A 1 296 ? 15.850 -2.492 -50.110 1.00 56.56 296 TRP A C 1
ATOM 2180 O O . TRP A 1 296 ? 16.924 -2.391 -49.512 1.00 56.56 296 TRP A O 1
ATOM 2190 N N . ARG A 1 297 ? 15.201 -1.426 -50.596 1.00 55.19 297 ARG A N 1
ATOM 2191 C CA . ARG A 1 297 ? 15.680 -0.040 -50.453 1.00 55.19 297 ARG A CA 1
ATOM 2192 C C . ARG A 1 297 ? 15.378 0.573 -49.084 1.00 55.19 297 ARG A C 1
ATOM 2194 O O . ARG A 1 297 ? 16.229 1.295 -48.575 1.00 55.19 297 ARG A O 1
ATOM 2201 N N . TYR A 1 298 ? 14.227 0.271 -48.481 1.00 52.44 298 TYR A N 1
ATOM 2202 C CA . TYR A 1 298 ? 13.789 0.881 -47.216 1.00 52.44 298 TYR A CA 1
ATOM 2203 C C . TYR A 1 298 ? 14.015 0.013 -45.970 1.00 52.44 298 TYR A C 1
ATOM 2205 O O . TYR A 1 298 ? 14.180 0.558 -44.885 1.00 52.44 298 TYR A O 1
ATOM 2213 N N . SER A 1 299 ? 14.082 -1.319 -46.082 1.00 55.53 299 SER A N 1
ATOM 2214 C CA . SER A 1 299 ? 14.162 -2.207 -44.901 1.00 55.53 299 SER A CA 1
ATOM 2215 C C . SER A 1 299 ? 15.537 -2.282 -44.230 1.00 55.53 299 SER A C 1
ATOM 2217 O O . SER A 1 299 ? 15.687 -2.950 -43.211 1.00 55.53 299 SER A O 1
ATOM 2219 N N . GLY A 1 300 ? 16.586 -1.687 -44.808 1.00 48.47 300 GLY A N 1
ATOM 2220 C CA . GLY A 1 300 ? 17.941 -1.855 -44.277 1.00 48.47 300 GLY A CA 1
ATOM 2221 C C . GLY A 1 300 ? 18.441 -3.313 -44.284 1.00 48.47 300 GLY A C 1
ATOM 2222 O O . GLY A 1 300 ? 19.492 -3.592 -43.703 1.00 48.47 300 GLY A O 1
ATOM 2223 N N . CYS A 1 301 ? 17.767 -4.247 -44.976 1.00 50.88 301 CYS A N 1
ATOM 2224 C CA . CYS A 1 301 ? 18.138 -5.667 -45.031 1.00 50.88 301 CYS A CA 1
ATOM 2225 C C . CYS A 1 301 ? 19.563 -5.920 -45.548 1.00 50.88 301 CYS A C 1
ATOM 2227 O O . CYS A 1 301 ? 20.163 -6.935 -45.208 1.00 50.88 301 CYS A O 1
ATOM 2229 N N . ALA A 1 302 ? 20.171 -4.991 -46.293 1.00 48.91 302 ALA A N 1
ATOM 2230 C CA . ALA A 1 302 ? 21.583 -5.084 -46.661 1.00 48.91 302 ALA A CA 1
ATOM 2231 C C . ALA A 1 302 ? 22.533 -4.959 -45.453 1.00 48.91 302 ALA A C 1
ATOM 2233 O O . ALA A 1 302 ? 23.651 -5.470 -45.510 1.00 48.91 302 ALA A O 1
ATOM 2234 N N . MET A 1 303 ? 22.135 -4.262 -44.386 1.00 50.47 303 MET A N 1
ATOM 2235 C CA . MET A 1 303 ? 22.881 -4.175 -43.127 1.00 50.47 303 MET A CA 1
ATOM 2236 C C . MET A 1 303 ? 22.633 -5.428 -42.275 1.00 50.47 303 MET A C 1
ATOM 2238 O O . MET A 1 303 ? 23.582 -6.028 -41.781 1.00 50.47 303 MET A O 1
ATOM 2242 N N . ILE A 1 304 ? 21.384 -5.898 -42.233 1.00 53.38 304 ILE A N 1
ATOM 2243 C CA . ILE A 1 304 ? 20.970 -7.107 -41.504 1.00 53.38 304 ILE A CA 1
ATOM 2244 C C . ILE A 1 304 ? 21.625 -8.362 -42.096 1.00 53.38 304 ILE A C 1
ATOM 2246 O O . ILE A 1 304 ? 22.231 -9.132 -41.365 1.00 53.38 304 ILE A O 1
ATOM 2250 N N . ALA A 1 305 ? 21.638 -8.525 -43.422 1.00 51.72 305 ALA A N 1
ATOM 2251 C CA . ALA A 1 305 ? 22.331 -9.627 -44.097 1.00 51.72 305 ALA A CA 1
ATOM 2252 C C . ALA A 1 305 ? 23.859 -9.575 -43.917 1.00 51.72 305 ALA A C 1
ATOM 2254 O O . ALA A 1 305 ? 24.533 -10.598 -44.010 1.00 51.72 305 ALA A O 1
ATOM 2255 N N . ARG A 1 306 ? 24.428 -8.388 -43.657 1.00 54.47 306 ARG A N 1
ATOM 2256 C CA . ARG A 1 306 ? 25.844 -8.236 -43.292 1.00 54.47 306 ARG A CA 1
ATOM 2257 C C . ARG A 1 306 ? 26.102 -8.607 -41.831 1.00 54.47 306 ARG A C 1
ATOM 2259 O O . ARG A 1 306 ? 27.184 -9.104 -41.546 1.00 54.47 306 ARG A O 1
ATOM 2266 N N . GLN A 1 307 ? 25.139 -8.394 -40.941 1.00 55.75 307 GLN A N 1
ATOM 2267 C CA . GLN A 1 307 ? 25.250 -8.695 -39.515 1.00 55.75 307 GLN A CA 1
ATOM 2268 C C . GLN A 1 307 ? 25.002 -10.181 -39.224 1.00 55.75 307 GLN A C 1
ATOM 2270 O O . GLN A 1 307 ? 25.871 -10.835 -38.662 1.00 55.75 307 GLN A O 1
ATOM 2275 N N . PHE A 1 308 ? 23.930 -10.755 -39.776 1.00 50.75 308 PHE A N 1
ATOM 2276 C CA . PHE A 1 308 ? 23.627 -12.190 -39.695 1.00 50.75 308 PHE A CA 1
ATOM 2277 C C . PHE A 1 308 ? 24.760 -13.065 -40.243 1.00 50.75 308 PHE A C 1
ATOM 2279 O O . PHE A 1 308 ? 25.061 -14.134 -39.725 1.00 50.75 308 PHE A O 1
ATOM 2286 N N . ARG A 1 309 ? 25.435 -12.606 -41.303 1.00 51.94 309 ARG A N 1
ATOM 2287 C CA . ARG A 1 309 ? 26.553 -13.346 -41.895 1.00 51.94 309 ARG A CA 1
ATOM 2288 C C . ARG A 1 309 ? 27.848 -13.210 -41.092 1.00 51.94 309 ARG A C 1
ATOM 2290 O O . ARG A 1 309 ? 28.619 -14.156 -41.082 1.00 51.94 309 ARG A O 1
ATOM 2297 N N . ARG A 1 310 ? 28.067 -12.085 -40.396 1.00 56.09 310 ARG A N 1
ATOM 2298 C CA . ARG A 1 310 ? 29.174 -11.941 -39.429 1.00 56.09 310 ARG A CA 1
ATOM 2299 C C . ARG A 1 310 ? 28.994 -12.877 -38.240 1.00 56.09 310 ARG A C 1
ATOM 2301 O O . ARG A 1 310 ? 29.969 -13.460 -37.791 1.00 56.09 310 ARG A O 1
ATOM 2308 N N . GLU A 1 311 ? 27.761 -13.059 -37.779 1.00 54.59 311 GLU A N 1
ATOM 2309 C CA . GLU A 1 311 ? 27.452 -14.020 -36.716 1.00 54.59 311 GLU A CA 1
ATOM 2310 C C . GLU A 1 311 ? 27.644 -15.468 -37.199 1.00 54.59 311 GLU A C 1
ATOM 2312 O O . GLU A 1 311 ? 28.274 -16.268 -36.515 1.00 54.59 311 GLU A O 1
ATOM 2317 N N . LEU A 1 312 ? 27.247 -15.798 -38.433 1.00 49.59 312 LEU A N 1
ATOM 2318 C CA . LEU A 1 312 ? 27.534 -17.115 -39.027 1.00 49.59 312 LEU A CA 1
ATOM 2319 C C . LEU A 1 312 ? 29.035 -17.366 -39.292 1.00 49.59 312 LEU A C 1
ATOM 2321 O O . LEU A 1 312 ? 29.482 -18.512 -39.221 1.00 49.59 312 LEU A O 1
ATOM 2325 N N . GLU A 1 313 ? 29.818 -16.323 -39.589 1.00 51.84 313 GLU A N 1
ATOM 2326 C CA . GLU A 1 313 ? 31.288 -16.385 -39.674 1.00 51.84 313 GLU A CA 1
ATOM 2327 C C . GLU A 1 313 ? 31.925 -16.575 -38.281 1.00 51.84 313 GLU A C 1
ATOM 2329 O O . GLU A 1 313 ? 32.886 -17.334 -38.154 1.00 51.84 313 GLU A O 1
ATOM 2334 N N . PHE A 1 314 ? 31.361 -15.960 -37.232 1.00 54.47 314 PHE A N 1
ATOM 2335 C CA . PHE A 1 314 ? 31.793 -16.115 -35.835 1.00 54.47 314 PHE A CA 1
ATOM 2336 C C . PHE A 1 314 ? 31.576 -17.545 -35.317 1.00 54.47 314 PHE A C 1
ATOM 2338 O O . PHE A 1 314 ? 32.479 -18.131 -34.723 1.00 54.47 314 PHE A O 1
ATOM 2345 N N . PHE A 1 315 ? 30.433 -18.158 -35.637 1.00 54.09 315 PHE A N 1
ATOM 2346 C CA . PHE A 1 315 ? 30.127 -19.551 -35.286 1.00 54.09 315 PHE A CA 1
ATOM 2347 C C . PHE A 1 315 ? 30.691 -20.594 -36.277 1.00 54.09 315 PHE A C 1
ATOM 2349 O O . PHE A 1 315 ? 30.365 -21.773 -36.175 1.00 54.09 315 PHE A O 1
ATOM 2356 N N . ARG A 1 316 ? 31.542 -20.190 -37.239 1.00 46.56 316 ARG A N 1
ATOM 2357 C CA . ARG A 1 316 ? 32.181 -21.052 -38.265 1.00 46.56 316 ARG A CA 1
ATOM 2358 C C . ARG A 1 316 ? 31.233 -21.850 -39.178 1.00 46.56 316 ARG A C 1
ATOM 2360 O O . ARG A 1 316 ? 31.695 -22.705 -39.931 1.00 46.56 316 ARG A O 1
ATOM 2367 N N . PHE A 1 317 ? 29.939 -21.538 -39.204 1.00 43.50 317 PHE A N 1
ATOM 2368 C CA . PHE A 1 317 ? 28.983 -22.166 -40.127 1.00 43.50 317 PHE A CA 1
ATOM 2369 C C . PHE A 1 317 ? 29.124 -21.667 -41.578 1.00 43.50 317 PHE A C 1
ATOM 2371 O O . PHE A 1 317 ? 28.587 -22.280 -42.500 1.00 43.50 317 PHE A O 1
ATOM 2378 N N . ALA A 1 318 ? 29.871 -20.581 -41.814 1.00 46.09 318 ALA A N 1
ATOM 2379 C CA . ALA A 1 318 ? 30.193 -20.064 -43.143 1.00 46.09 318 ALA A CA 1
ATOM 2380 C C . ALA A 1 318 ? 31.708 -19.848 -43.324 1.00 46.09 318 ALA A C 1
ATOM 2382 O O . ALA A 1 318 ? 32.405 -19.453 -42.391 1.00 46.09 318 ALA A O 1
ATOM 2383 N N . LYS A 1 319 ? 32.224 -20.072 -44.546 1.00 39.47 319 LYS A N 1
ATOM 2384 C CA . LYS A 1 319 ? 33.631 -19.780 -44.883 1.00 39.47 319 LYS A CA 1
ATOM 2385 C C . LYS A 1 319 ? 33.927 -18.285 -44.658 1.00 39.47 319 LYS A C 1
ATOM 2387 O O . LYS A 1 319 ? 33.169 -17.461 -45.177 1.00 39.47 319 LYS A O 1
ATOM 2392 N N . PRO A 1 320 ? 35.019 -17.928 -43.952 1.00 40.44 320 PRO A N 1
ATOM 2393 C CA . PRO A 1 320 ? 35.355 -16.541 -43.669 1.00 40.44 320 PRO A CA 1
ATOM 2394 C C . PRO A 1 320 ? 35.609 -15.780 -44.965 1.00 40.44 320 PRO A C 1
ATOM 2396 O O . PRO A 1 320 ? 36.264 -16.264 -45.895 1.00 40.44 320 PRO A O 1
ATOM 2399 N N . ARG A 1 321 ? 35.069 -14.566 -45.033 1.00 47.75 321 ARG A N 1
ATOM 2400 C CA . ARG A 1 321 ? 35.219 -13.709 -46.199 1.00 47.75 321 ARG A CA 1
ATOM 2401 C C . ARG A 1 321 ? 36.671 -13.249 -46.291 1.00 47.75 321 ARG A C 1
ATOM 2403 O O . ARG A 1 321 ? 37.134 -12.481 -45.453 1.00 47.75 321 ARG A O 1
ATOM 2410 N N . VAL A 1 322 ? 37.379 -13.660 -47.344 1.00 46.31 322 VAL A N 1
ATOM 2411 C CA . VAL A 1 322 ? 38.614 -12.974 -47.743 1.00 46.31 322 VAL A CA 1
ATOM 2412 C C . VAL A 1 322 ? 38.220 -11.529 -48.026 1.00 46.31 322 VAL A C 1
ATOM 2414 O O . VAL A 1 322 ? 37.396 -11.250 -48.904 1.00 46.31 322 VAL A O 1
ATOM 2417 N N . VAL A 1 323 ? 38.721 -10.616 -47.198 1.00 39.81 323 VAL A N 1
ATOM 2418 C CA . VAL A 1 323 ? 38.373 -9.199 -47.240 1.00 39.81 323 VAL A CA 1
ATOM 2419 C C . VAL A 1 323 ? 38.983 -8.589 -48.500 1.00 39.81 323 VAL A C 1
ATOM 2421 O O . VAL A 1 323 ? 40.044 -7.977 -48.466 1.00 39.81 323 VAL A O 1
ATOM 2424 N N . ASN A 1 324 ? 38.286 -8.704 -49.629 1.00 41.72 324 ASN A N 1
ATOM 2425 C CA . ASN A 1 324 ? 38.500 -7.794 -50.745 1.00 41.72 324 ASN A CA 1
ATOM 2426 C C . ASN A 1 324 ? 37.906 -6.447 -50.334 1.00 41.72 324 ASN A C 1
ATOM 2428 O O . ASN A 1 324 ? 36.698 -6.206 -50.403 1.00 41.72 324 ASN A O 1
ATOM 2432 N N . GLY A 1 325 ? 38.780 -5.608 -49.775 1.00 42.12 325 GLY A N 1
ATOM 2433 C CA . GLY A 1 325 ? 38.454 -4.329 -49.167 1.00 42.12 325 GLY A CA 1
ATOM 2434 C C . GLY A 1 325 ? 37.784 -3.377 -50.151 1.00 42.12 325 GLY A C 1
ATOM 2435 O O . GLY A 1 325 ? 38.452 -2.594 -50.810 1.00 42.12 325 GLY A O 1
ATOM 2436 N N . GLY A 1 326 ? 36.454 -3.354 -50.188 1.00 50.22 326 GLY A N 1
ATOM 2437 C CA . GLY A 1 326 ? 35.666 -2.543 -51.129 1.00 50.22 326 GLY A CA 1
ATOM 2438 C C . GLY A 1 326 ? 35.840 -1.016 -51.042 1.00 50.22 326 GLY A C 1
ATOM 2439 O O . GLY A 1 326 ? 35.237 -0.295 -51.827 1.00 50.22 326 GLY A O 1
ATOM 2440 N N . ARG A 1 327 ? 36.662 -0.489 -50.122 1.00 51.06 327 ARG A N 1
ATOM 2441 C CA . ARG A 1 327 ? 37.068 0.934 -50.096 1.00 51.06 327 ARG A CA 1
ATOM 2442 C C . ARG A 1 327 ? 38.586 1.139 -50.073 1.00 51.06 327 ARG A C 1
ATOM 2444 O O . ARG A 1 327 ? 39.071 2.083 -50.692 1.00 51.06 327 ARG A O 1
ATOM 2451 N N . ALA A 1 328 ? 39.339 0.253 -49.420 1.00 50.28 328 ALA A N 1
ATOM 2452 C CA . ALA A 1 328 ? 40.803 0.297 -49.406 1.00 50.28 328 ALA A CA 1
ATOM 2453 C C . ALA A 1 328 ? 41.414 -0.253 -50.709 1.00 50.28 328 ALA A C 1
ATOM 2455 O O . ALA A 1 328 ? 42.280 0.399 -51.284 1.00 50.28 328 ALA A O 1
ATOM 2456 N N . ALA A 1 329 ? 40.901 -1.368 -51.243 1.00 50.00 329 ALA A N 1
ATOM 2457 C CA . ALA A 1 329 ? 41.318 -1.921 -52.533 1.00 50.00 329 ALA A CA 1
ATOM 2458 C C . ALA A 1 329 ? 40.935 -0.989 -53.690 1.00 50.00 329 ALA A C 1
ATOM 2460 O O . ALA A 1 329 ? 41.765 -0.737 -54.550 1.00 50.00 329 ALA A O 1
ATOM 2461 N N . ALA A 1 330 ? 39.762 -0.346 -53.640 1.00 54.31 330 ALA A N 1
ATOM 2462 C CA . ALA A 1 330 ? 39.383 0.675 -54.622 1.00 54.31 330 ALA A CA 1
ATOM 2463 C C . ALA A 1 330 ? 40.306 1.915 -54.584 1.00 54.31 330 ALA A C 1
ATOM 2465 O O . ALA A 1 330 ? 40.575 2.525 -55.618 1.00 54.31 330 ALA A O 1
ATOM 2466 N N . ARG A 1 331 ? 40.839 2.295 -53.409 1.00 59.19 331 ARG A N 1
ATOM 2467 C CA . ARG A 1 331 ? 41.867 3.350 -53.299 1.00 59.19 331 ARG A CA 1
ATOM 2468 C C . ARG A 1 331 ? 43.231 2.884 -53.810 1.00 59.19 331 ARG A C 1
ATOM 2470 O O . ARG A 1 331 ? 43.942 3.689 -54.404 1.00 59.19 331 ARG A O 1
ATOM 2477 N N . VAL A 1 332 ? 43.599 1.621 -53.600 1.00 57.72 332 VAL A N 1
ATOM 2478 C CA . VAL A 1 332 ? 44.854 1.049 -54.110 1.00 57.72 332 VAL A CA 1
ATOM 2479 C C . VAL A 1 332 ? 44.798 0.867 -55.628 1.00 57.72 332 VAL A C 1
ATOM 2481 O O . VAL A 1 332 ? 45.732 1.293 -56.297 1.00 57.72 332 VAL A O 1
ATOM 2484 N N . GLU A 1 333 ? 43.694 0.371 -56.191 1.00 56.03 333 GLU A N 1
ATOM 2485 C CA . GLU A 1 333 ? 43.474 0.299 -57.641 1.00 56.03 333 GLU A CA 1
ATOM 2486 C C . GLU A 1 333 ? 43.468 1.686 -58.277 1.00 56.03 333 GLU A C 1
ATOM 2488 O O . GLU A 1 333 ? 44.137 1.877 -59.286 1.00 56.03 333 GLU A O 1
ATOM 2493 N N . ARG A 1 334 ? 42.820 2.690 -57.662 1.00 59.50 334 ARG A N 1
ATOM 2494 C CA . ARG A 1 334 ? 42.894 4.084 -58.140 1.00 59.50 334 ARG A CA 1
ATOM 2495 C C . ARG A 1 334 ? 44.310 4.658 -58.069 1.00 59.50 334 ARG A C 1
ATOM 2497 O O . ARG A 1 334 ? 44.711 5.399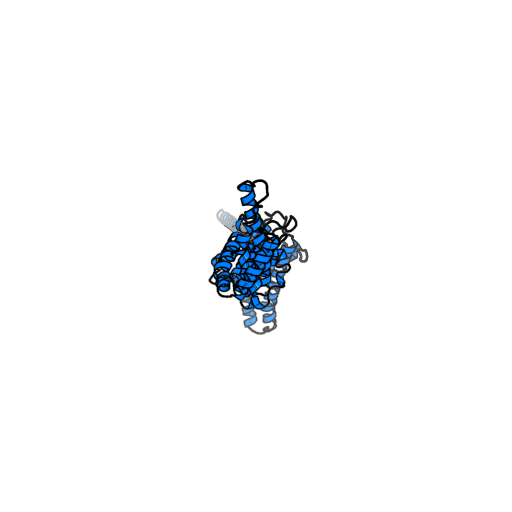 -58.958 1.00 59.50 334 ARG A O 1
ATOM 2504 N N . ARG A 1 335 ? 45.095 4.312 -57.043 1.00 63.53 335 ARG A N 1
ATOM 2505 C CA . ARG A 1 335 ? 46.509 4.719 -56.947 1.00 63.53 335 ARG A CA 1
ATOM 2506 C C . ARG A 1 335 ? 47.383 3.994 -57.972 1.00 63.53 335 ARG A C 1
ATOM 2508 O O . ARG A 1 335 ? 48.310 4.596 -58.503 1.00 63.53 335 ARG A O 1
ATOM 2515 N N . GLN A 1 336 ? 47.109 2.727 -58.266 1.00 66.75 336 GLN A N 1
ATOM 2516 C CA . GLN A 1 336 ? 47.851 1.953 -59.261 1.00 66.75 336 GLN A CA 1
ATOM 2517 C C . GLN A 1 336 ? 47.477 2.349 -60.694 1.00 66.75 336 GLN A C 1
ATOM 2519 O O . GLN A 1 336 ? 48.371 2.451 -61.534 1.00 66.75 336 GLN A O 1
ATOM 2524 N N . SER A 1 337 ? 46.205 2.644 -60.975 1.00 60.72 337 SER A N 1
ATOM 2525 C CA . SER A 1 337 ? 45.768 3.165 -62.273 1.00 60.72 337 SER A CA 1
ATOM 2526 C C . SER A 1 337 ? 46.301 4.580 -62.509 1.00 60.72 337 SER A C 1
ATOM 2528 O O . SER A 1 337 ? 46.856 4.825 -63.575 1.00 60.72 337 SER A O 1
ATOM 2530 N N . ALA A 1 338 ? 46.290 5.453 -61.492 1.00 63.91 338 ALA A N 1
ATOM 2531 C CA . ALA A 1 338 ? 46.915 6.777 -61.563 1.00 63.91 338 ALA A CA 1
ATOM 2532 C C . ALA A 1 338 ? 48.441 6.712 -61.772 1.00 63.91 338 ALA A C 1
ATOM 2534 O O . ALA A 1 338 ? 49.005 7.506 -62.519 1.00 63.91 338 ALA A O 1
ATOM 2535 N N . LYS A 1 339 ? 49.134 5.737 -61.166 1.00 69.62 339 LYS A N 1
ATOM 2536 C CA . LYS A 1 339 ? 50.571 5.520 -61.420 1.00 69.62 339 LYS A CA 1
ATOM 2537 C C . LYS A 1 339 ? 50.846 5.000 -62.835 1.00 69.62 339 LYS A C 1
ATOM 2539 O O . LYS A 1 339 ? 51.870 5.356 -63.416 1.00 69.62 339 LYS A O 1
ATOM 2544 N N . LYS A 1 340 ? 49.962 4.167 -63.398 1.00 71.94 340 LYS A N 1
ATOM 2545 C CA . LYS A 1 340 ? 50.084 3.678 -64.782 1.00 71.94 340 LYS A CA 1
ATOM 2546 C C . LYS A 1 340 ? 49.841 4.795 -65.798 1.00 71.94 340 LYS A C 1
ATOM 2548 O O . LYS A 1 340 ? 50.624 4.913 -66.736 1.00 71.94 340 LYS A O 1
ATOM 2553 N N . THR A 1 341 ? 48.831 5.640 -65.589 1.00 67.44 341 THR A N 1
ATOM 2554 C CA . THR A 1 341 ? 48.576 6.796 -66.461 1.00 67.44 341 THR A CA 1
ATOM 2555 C C . THR A 1 341 ? 49.690 7.834 -66.353 1.00 67.44 341 THR A C 1
ATOM 2557 O O . THR A 1 341 ? 50.172 8.293 -67.381 1.00 67.44 341 THR A O 1
ATOM 2560 N N . ALA A 1 342 ? 50.203 8.115 -65.150 1.00 65.88 342 ALA A N 1
ATOM 2561 C CA . ALA A 1 342 ? 51.344 9.015 -64.972 1.00 65.88 342 ALA A CA 1
ATOM 2562 C C . ALA A 1 342 ? 52.612 8.512 -65.685 1.00 65.88 342 ALA A C 1
ATOM 2564 O O . ALA A 1 342 ? 53.287 9.288 -66.354 1.00 65.88 342 ALA A O 1
ATOM 2565 N N . LYS A 1 343 ? 52.918 7.207 -65.618 1.00 72.75 343 LYS A N 1
ATOM 2566 C CA . LYS A 1 343 ? 54.046 6.624 -66.369 1.00 72.75 343 LYS A CA 1
ATOM 2567 C C . LYS A 1 343 ? 53.837 6.662 -67.884 1.00 72.75 343 LYS A C 1
ATOM 2569 O O . LYS A 1 343 ? 54.810 6.845 -68.607 1.00 72.75 343 LYS A O 1
ATOM 2574 N N . ALA A 1 344 ? 52.607 6.483 -68.366 1.00 70.69 344 ALA A N 1
ATOM 2575 C CA . ALA A 1 344 ? 52.300 6.594 -69.790 1.00 70.69 344 ALA A CA 1
ATOM 2576 C C . ALA A 1 344 ? 52.487 8.036 -70.283 1.00 70.69 344 ALA A C 1
ATOM 2578 O O . ALA A 1 344 ? 53.209 8.244 -71.252 1.00 70.69 344 ALA A O 1
ATOM 2579 N N . VAL A 1 345 ? 51.956 9.021 -69.552 1.00 69.62 345 VAL A N 1
ATOM 2580 C CA . VAL A 1 345 ? 52.136 10.449 -69.856 1.00 69.62 345 VAL A CA 1
ATOM 2581 C C . VAL A 1 345 ? 53.613 10.833 -69.815 1.00 69.62 345 VAL A C 1
ATOM 2583 O O . VAL A 1 345 ? 54.108 11.437 -70.756 1.00 69.62 345 VAL A O 1
ATOM 2586 N N . MET A 1 346 ? 54.362 10.413 -68.793 1.00 68.94 346 MET A N 1
ATOM 2587 C CA . MET A 1 346 ? 55.796 10.712 -68.701 1.00 68.94 346 MET A CA 1
ATOM 2588 C C . MET A 1 346 ? 56.600 10.052 -69.833 1.00 68.94 346 MET A C 1
ATOM 2590 O O . MET A 1 346 ? 57.547 10.641 -70.343 1.00 68.94 346 MET A O 1
ATOM 2594 N N . LYS A 1 347 ? 56.205 8.854 -70.285 1.00 76.25 347 LYS A N 1
ATOM 2595 C CA . LYS A 1 347 ? 56.823 8.183 -71.438 1.00 76.25 347 LYS A CA 1
ATOM 2596 C C . LYS A 1 347 ? 56.510 8.896 -72.757 1.00 76.25 347 LYS A C 1
ATOM 2598 O O . LYS A 1 347 ? 57.360 8.899 -73.642 1.00 76.25 347 LYS A O 1
ATOM 2603 N N . GLU A 1 348 ? 55.327 9.488 -72.901 1.00 74.56 348 GLU A N 1
ATOM 2604 C CA . GLU A 1 348 ? 54.988 10.306 -74.071 1.00 74.56 348 GLU A CA 1
ATOM 2605 C C . GLU A 1 348 ? 55.676 11.670 -74.048 1.00 74.56 348 GLU A C 1
ATOM 2607 O O . GLU A 1 348 ? 56.185 12.090 -75.082 1.00 74.56 348 GLU A O 1
ATOM 2612 N N . VAL A 1 349 ? 55.801 12.302 -72.879 1.00 71.38 349 VAL A N 1
ATOM 2613 C CA . VAL A 1 349 ? 56.575 13.541 -72.704 1.00 71.38 349 VAL A CA 1
ATOM 2614 C C . VAL A 1 349 ? 58.052 13.304 -73.024 1.00 71.38 349 VAL A C 1
ATOM 2616 O O . VAL A 1 349 ? 58.605 14.023 -73.844 1.00 71.38 349 VAL A O 1
ATOM 2619 N N . MET A 1 350 ? 58.661 12.231 -72.509 1.00 68.56 350 MET A N 1
ATOM 2620 C CA . MET A 1 350 ? 60.053 11.875 -72.832 1.00 68.56 350 MET A CA 1
ATOM 2621 C C . MET A 1 350 ? 60.240 11.542 -74.321 1.00 68.56 350 MET A C 1
ATOM 2623 O O . MET A 1 350 ? 61.271 11.862 -74.903 1.00 68.56 350 MET A O 1
ATOM 2627 N N . LYS A 1 351 ? 59.246 10.923 -74.977 1.00 71.19 351 LYS A N 1
ATOM 2628 C CA . LYS A 1 351 ? 59.276 10.698 -76.435 1.00 71.19 351 LYS A CA 1
ATOM 2629 C C . LYS A 1 351 ? 59.102 11.991 -77.234 1.00 71.19 351 LYS A C 1
ATOM 2631 O O . LYS A 1 351 ? 59.667 12.095 -78.318 1.00 71.19 351 LYS A O 1
ATOM 2636 N N . ALA A 1 352 ? 58.316 12.941 -76.735 1.00 65.75 352 ALA A N 1
ATOM 2637 C CA . ALA A 1 352 ? 58.115 14.245 -77.357 1.00 65.75 352 ALA A CA 1
ATOM 2638 C C . ALA A 1 352 ? 59.343 15.154 -77.182 1.00 65.75 352 ALA A C 1
ATOM 2640 O O . ALA A 1 352 ? 59.710 15.855 -78.120 1.00 65.75 352 ALA A O 1
ATOM 2641 N N . GLU A 1 353 ? 60.017 15.093 -76.031 1.00 60.06 353 GLU A N 1
ATOM 2642 C CA . GLU A 1 353 ? 61.296 15.770 -75.789 1.00 60.06 353 GLU A CA 1
ATOM 2643 C C . GLU A 1 353 ? 62.423 15.153 -76.622 1.00 60.06 353 GLU A C 1
ATOM 2645 O O . GLU A 1 353 ? 63.133 15.889 -77.298 1.00 60.06 353 GLU A O 1
ATOM 2650 N N . ALA A 1 354 ? 62.508 13.820 -76.707 1.00 61.16 354 ALA A N 1
ATOM 2651 C CA . ALA A 1 354 ? 63.473 13.139 -77.577 1.00 61.16 354 ALA A CA 1
ATOM 2652 C C . ALA A 1 354 ? 63.265 13.440 -79.077 1.00 61.16 354 ALA A C 1
ATOM 2654 O O . ALA A 1 354 ? 64.212 13.385 -79.856 1.00 61.16 354 ALA A O 1
ATOM 2655 N N . LYS A 1 355 ? 62.031 13.770 -79.489 1.00 59.12 355 LYS A N 1
ATOM 2656 C CA . LYS A 1 355 ? 61.705 14.240 -80.848 1.00 59.12 355 LYS A CA 1
ATOM 2657 C C . LYS A 1 355 ? 61.988 15.727 -81.081 1.00 59.12 355 LYS A C 1
ATOM 2659 O O . LYS A 1 355 ? 61.984 16.137 -82.231 1.00 59.12 355 LYS A O 1
ATOM 2664 N N . LYS A 1 356 ? 62.163 16.525 -80.022 1.00 55.31 356 LYS A N 1
ATOM 2665 C CA . LYS A 1 356 ? 62.558 17.943 -80.101 1.00 55.31 356 LYS A CA 1
ATOM 2666 C C . LYS A 1 356 ? 64.074 18.141 -80.008 1.00 55.31 356 LYS A C 1
ATOM 2668 O O . LYS A 1 356 ? 64.547 19.228 -80.315 1.00 55.31 356 LYS A O 1
ATOM 2673 N N . SER A 1 357 ? 64.812 17.128 -79.550 1.00 53.66 357 SER A N 1
ATOM 2674 C CA . SER A 1 357 ? 66.281 17.105 -79.475 1.00 53.66 357 SER A CA 1
ATOM 2675 C C . SER A 1 357 ? 66.961 16.418 -80.673 1.00 53.66 357 SER A C 1
ATOM 2677 O O . SER A 1 357 ? 68.167 16.188 -80.631 1.00 53.66 357 SER A O 1
ATOM 2679 N N . LEU A 1 358 ? 66.183 16.056 -81.696 1.00 45.72 358 LEU A N 1
ATOM 2680 C CA . LEU A 1 358 ? 66.605 15.691 -83.053 1.00 45.72 358 LEU A CA 1
ATOM 2681 C C . LEU A 1 358 ? 66.177 16.831 -83.974 1.00 45.72 358 LEU A C 1
ATOM 2683 O O . LEU A 1 358 ? 66.950 17.137 -84.905 1.00 45.72 358 LEU A O 1
#

Secondary structure (DSSP, 8-state):
-HHHHHHHHHHHIIIIIIHHHHH-HHHHHHHHHHHHHHHHHSTTSHHHHHHH-S-GGGS-HHHHHHHHHHHHHSHHHHHTS----TTS----HHHHHHHHHHHHHHHHHHHHHHHHHHHHSGGGGG-HHHHHHHHHHHHHSPPTT--TTSHHHHHHHHHHHHTT-HHHHHHHHHHHHHHHHGGGS--GGG------TTS-S--HHHHHHHHHHHHHHTTSTTTHHHHHHHHHHHHHHHHHHHHT-SSS-S--HHHHHHHHHHHHHHHHHHHIIIIIHHHHHTTTSHHHHHHHHHHHHHS-HHHHHHHHHHHHHHTTSS-------TTHHHHHHHHHHHHHHHHHHHHHHHHHHHTT--

Organism: Micromonas pusilla (NCBI:txid38833)